Protein 5I8T (pdb70)

Secondary structure (DSSP, 8-state):
--EEEEB-S--S-TTS--B-SS--B--HHHHHHTT-EEEE--GGGTTS-HHHHHHHHHHT--EEEEEEE-TTTSTTHHHHHHHHHS-EE-SS-EEEEEEEEEEEEEEE-TTS-EEEEEEETTEEEEEPTT--EEEEE-TT--EEEEEEESSS-----EESP-TTSHHHHHHHHHHHT--

Solvent-accessible surface area: 9577 Å² total; per-residue (Å²): 139,28,82,7,13,24,30,50,165,58,143,57,85,55,103,58,45,16,108,9,138,110,92,106,106,10,64,74,82,60,4,139,24,2,12,2,42,46,47,119,21,75,6,110,101,48,152,123,12,82,84,8,65,129,14,47,161,119,67,96,2,86,58,66,40,62,34,42,10,28,80,128,85,28,99,118,28,121,84,32,49,79,97,60,48,90,28,12,0,22,76,54,41,13,0,30,0,0,3,72,29,4,0,15,8,1,0,55,17,89,100,61,69,41,0,0,2,16,0,99,104,4,12,0,2,1,1,24,29,0,2,1,2,35,18,13,4,10,104,135,60,66,1,41,6,0,50,0,8,74,27,143,33,90,76,60,46,77,78,77,115,5,77,143,34,108,19,22,86,125,12,84,75,90,21,140,72,38,115

CATH classification: 2.60.120.10

Nearest PDB structures (foldseek):
  5i93-assembly1_A  TM=1.005E+00  e=2.254E-35  Mus musculus
  4qgn-assembly1_A  TM=9.924E-01  e=3.784E-30  Homo sapiens
  4qgm-assembly1_A  TM=7.947E-01  e=2.285E-11  Bacillus anthracis str. 'Ames Ancestor'
  2uy9-assembly1_A  TM=7.859E-01  e=6.463E-03  Bacillus subtilis
  2uy8-assembly1_A  TM=7.845E-01  e=8.527E-03  Bacillus subtilis

B-factor: mean 28.3, std 11.31, range [13.31, 74.67]

Sequence (179 aa):
MVQAWYMDESTADPRKPHRAQPDRPVSLEQLRTLGVLYWKLDADKYENDPELEKIRKMRNYSWMDIITICKDTLPNYEEKIKMFFEEHLHLDEEIRYILEGSGYFDVRDKEDKWIRISMEKGDMITLPAGIYHRFTLDEKNYVKAMRLFVGEPVWTPYNRPADHFDARVQYMSFLEGTA

Organism: Mus musculus (NCBI:txid10090)

InterPro domains:
  IPR004313 Acireductone dioxygenase ARD family [PF03079] (3-157)
  IPR004313 Acireductone dioxygenase ARD family [PTHR23418] (1-174)
  IPR004313 Acireductone dioxygenase ARD family [cd02232] (28-157)
  IPR011051 RmlC-like cupin domain superfamily [SSF51182] (1-176)
  IPR014710 RmlC-like jelly roll fold [G3DSA:2.60.120.10] (1-179)
  IPR027496 Acireductone dioxygenase, eukaryotes [MF_03154] (2-165)

Structure (mmCIF, N/CA/C/O backbone):
data_5I8T
#
_entry.id   5I8T
#
_cell.length_a   79.029
_cell.length_b   79.029
_cell.length_c   115.032
_cell.angle_alpha   90.000
_cell.angle_beta   90.000
_cell.angle_gamma   90.000
#
_symmetry.space_group_name_H-M   'P 41 21 2'
#
loop_
_entity.id
_entity.type
_entity.pdbx_description
1 polymer '1,2-dihydroxy-3-keto-5-methylthiopentene dioxygenase'
2 non-polymer 'NICKEL (II) ION'
3 non-polymer 'LACTIC ACID'
4 non-polymer 'ISOPROPYL ALCOHOL'
5 water water
#
loop_
_atom_site.group_PDB
_atom_site.id
_atom_site.type_symbol
_atom_site.label_atom_id
_atom_site.label_alt_id
_atom_site.label_comp_id
_atom_site.label_asym_id
_atom_site.label_entity_id
_atom_site.label_seq_id
_atom_site.pdbx_PDB_ins_code
_atom_site.Cartn_x
_atom_site.Cartn_y
_atom_site.Cartn_z
_atom_site.occupancy
_atom_site.B_iso_or_equiv
_atom_site.auth_seq_id
_atom_site.auth_comp_id
_atom_site.auth_asym_id
_atom_site.auth_atom_id
_atom_site.pdbx_PDB_model_num
ATOM 1 N N . MET A 1 1 ? 31.893 99.122 143.348 1.00 62.99 1 MET A N 1
ATOM 2 C CA . MET A 1 1 ? 32.596 97.981 142.765 1.00 64.90 1 MET A CA 1
ATOM 3 C C . MET A 1 1 ? 31.805 96.685 142.965 1.00 57.74 1 MET A C 1
ATOM 4 O O . MET A 1 1 ? 31.301 96.422 144.062 1.00 54.54 1 MET A O 1
ATOM 6 N N . VAL A 1 2 ? 31.699 95.883 141.905 1.00 50.56 2 VAL A N 1
ATOM 7 C CA . VAL A 1 2 ? 30.905 94.652 141.944 1.00 48.79 2 VAL A CA 1
ATOM 8 C C . VAL A 1 2 ? 31.458 93.685 142.993 1.00 42.49 2 VAL A C 1
ATOM 9 O O . VAL A 1 2 ? 32.663 93.427 143.048 1.00 45.17 2 VAL A O 1
ATOM 13 N N . GLN A 1 3 ? 30.567 93.164 143.834 1.00 39.50 3 GLN A N 1
ATOM 14 C CA . GLN A 1 3 ? 30.970 92.362 144.981 1.00 33.51 3 GLN A CA 1
ATOM 15 C C . GLN A 1 3 ? 30.650 90.879 144.784 1.00 28.66 3 GLN A C 1
ATOM 16 O O . GLN A 1 3 ? 29.598 90.530 144.253 1.00 25.78 3 GLN A O 1
ATOM 20 N N . ALA A 1 4 ? 31.578 90.024 145.204 1.00 26.13 4 ALA A N 1
ATOM 21 C CA . ALA A 1 4 ? 31.380 88.577 145.190 1.00 22.69 4 ALA A CA 1
ATOM 22 C C . ALA A 1 4 ? 32.061 87.968 146.415 1.00 28.25 4 ALA A C 1
ATOM 23 O O . ALA A 1 4 ? 33.049 88.506 146.912 1.00 24.99 4 ALA A O 1
ATOM 25 N N . TRP A 1 5 ? 31.551 86.839 146.896 1.00 23.75 5 TRP A N 1
ATOM 26 C CA . TRP A 1 5 ? 32.110 86.240 148.099 1.00 22.04 5 TRP A CA 1
ATOM 27 C C . TRP A 1 5 ? 31.807 84.761 148.200 1.00 26.91 5 TRP A C 1
ATOM 28 O O . TRP A 1 5 ? 30.836 84.274 147.620 1.00 23.17 5 TRP A O 1
ATOM 39 N N . TYR A 1 6 ? 32.642 84.052 148.948 1.00 23.52 6 TYR A N 1
ATOM 40 C CA . TYR A 1 6 ? 32.341 82.672 149.283 1.00 23.46 6 TYR A CA 1
ATOM 41 C C . TYR A 1 6 ? 31.168 82.641 150.249 1.00 27.03 6 TYR A C 1
ATOM 42 O O . TYR A 1 6 ? 31.020 83.526 151.091 1.00 25.20 6 TYR A O 1
ATOM 51 N N . MET A 1 7 ? 30.310 81.637 150.087 1.00 25.79 7 MET A N 1
ATOM 52 C CA . MET A 1 7 ? 29.064 81.554 150.835 1.00 26.60 7 MET A CA 1
ATOM 53 C C . MET A 1 7 ? 29.240 80.756 152.113 1.00 26.49 7 MET A C 1
ATOM 54 O O . MET A 1 7 ? 30.119 79.899 152.196 1.00 30.19 7 MET A O 1
ATOM 59 N N . ASP A 1 8 ? 28.408 81.053 153.108 1.00 27.77 8 ASP A N 1
ATOM 60 C CA . ASP A 1 8 ? 28.438 80.327 154.375 1.00 28.64 8 ASP A CA 1
ATOM 61 C C . ASP A 1 8 ? 27.798 78.950 154.218 1.00 24.96 8 ASP A C 1
ATOM 62 O O . ASP A 1 8 ? 27.478 78.538 153.105 1.00 23.65 8 ASP A O 1
ATOM 67 N N . GLU A 1 9 ? 27.594 78.253 155.333 1.00 25.26 9 GLU A N 1
ATOM 68 C CA . GLU A 1 9 ? 27.135 76.868 155.276 1.00 24.30 9 GLU A CA 1
ATOM 69 C C . GLU A 1 9 ? 25.649 76.710 155.610 1.00 24.73 9 GLU A C 1
ATOM 70 O O . GLU A 1 9 ? 25.173 75.594 155.837 1.00 24.40 9 GLU A O 1
ATOM 76 N N . SER A 1 10 ? 24.907 77.817 155.602 1.00 22.61 10 SER A N 1
ATOM 77 C CA . SER A 1 10 ? 23.468 77.769 155.853 1.00 22.27 10 SER A CA 1
ATOM 78 C C . SER A 1 10 ? 22.687 77.481 154.575 1.00 22.05 10 SER A C 1
ATOM 79 O O . SER A 1 10 ? 22.943 78.092 153.537 1.00 23.45 10 SER A O 1
ATOM 82 N N . THR A 1 11 ? 21.732 76.560 154.658 1.00 22.27 11 THR A N 1
ATOM 83 C CA . THR A 1 11 ? 20.902 76.215 153.504 1.00 23.95 11 THR A CA 1
ATOM 84 C C . THR A 1 11 ? 19.535 76.881 153.555 1.00 25.87 11 THR A C 1
ATOM 85 O O . THR A 1 11 ? 18.656 76.556 152.759 1.00 29.60 11 THR A O 1
ATOM 89 N N . ALA A 1 12 ? 19.342 77.788 154.503 1.00 22.79 12 ALA A N 1
ATOM 90 C CA . ALA A 1 12 ? 18.052 78.464 154.638 1.00 29.35 12 ALA A CA 1
ATOM 91 C C . ALA A 1 12 ? 18.076 79.826 153.948 1.00 29.14 12 ALA A C 1
ATOM 92 O O . ALA A 1 12 ? 19.134 80.421 153.807 1.00 26.03 12 ALA A O 1
ATOM 94 N N . ASP A 1 13 ? 16.907 80.298 153.520 1.00 25.18 13 ASP A N 1
ATOM 95 C CA . ASP A 1 13 ? 16.742 81.667 153.015 1.00 24.58 13 ASP A CA 1
ATOM 96 C C . ASP A 1 13 ? 17.753 82.060 151.935 1.00 21.87 13 ASP A C 1
ATOM 97 O O . ASP A 1 13 ? 18.692 82.816 152.212 1.00 26.20 13 ASP A O 1
ATOM 102 N N . PRO A 1 14 ? 17.558 81.567 150.709 1.00 23.57 14 PRO A N 1
ATOM 103 C CA . PRO A 1 14 ? 18.482 81.851 149.601 1.00 24.97 14 PRO A CA 1
ATOM 104 C C . PRO A 1 14 ? 18.685 83.343 149.317 1.00 25.75 14 PRO A C 1
ATOM 105 O O . PRO A 1 14 ? 19.715 83.708 148.750 1.00 20.60 14 PRO A O 1
ATOM 109 N N . ARG A 1 15 ? 17.724 84.183 149.696 1.00 22.02 15 ARG A N 1
ATOM 110 C CA . ARG A 1 15 ? 17.791 85.604 149.357 1.00 23.86 15 ARG A CA 1
ATOM 111 C C . ARG A 1 15 ? 18.672 86.422 150.293 1.00 25.63 15 ARG A C 1
ATOM 112 O O . ARG A 1 15 ? 19.018 87.561 149.972 1.00 23.00 15 ARG A O 1
ATOM 125 N N . LYS A 1 16 ? 19.048 85.859 151.439 1.00 22.46 16 LYS A N 1
ATOM 126 C CA . LYS A 1 16 ? 19.980 86.541 152.336 1.00 22.49 16 LYS A CA 1
ATOM 127 C C . LYS A 1 16 ? 21.392 86.527 151.753 1.00 23.19 16 LYS A C 1
ATOM 128 O O . LYS A 1 16 ? 21.674 85.736 150.857 1.00 23.51 16 LYS A O 1
ATOM 132 N N . PRO A 1 17 ? 22.289 87.399 152.249 1.00 24.10 17 PRO A N 1
ATOM 133 C CA . PRO A 1 17 ? 23.622 87.480 151.632 1.00 22.33 17 PRO A CA 1
ATOM 134 C C . PRO A 1 17 ? 24.462 86.205 151.776 1.00 22.07 17 PRO A C 1
ATOM 135 O O . PRO A 1 17 ? 25.210 85.883 150.861 1.00 22.05 17 PRO A O 1
ATOM 139 N N . HIS A 1 18 ? 24.345 85.505 152.901 1.00 22.94 18 HIS A N 1
ATOM 140 C CA . HIS A 1 18 ? 25.085 84.259 153.107 1.00 22.26 18 HIS A CA 1
ATOM 141 C C . HIS A 1 18 ? 26.604 84.428 152.979 1.00 24.29 18 HIS A C 1
ATOM 142 O O . HIS A 1 18 ? 27.295 83.590 152.399 1.00 23.28 18 HIS A O 1
ATOM 149 N N . ARG A 1 19 ? 27.125 85.512 153.544 1.00 24.45 19 ARG A N 1
ATOM 150 C CA . ARG A 1 19 ? 28.564 85.727 153.554 1.00 25.70 19 ARG A CA 1
ATOM 151 C C . ARG A 1 19 ? 29.259 84.775 154.525 1.00 31.26 19 ARG A C 1
ATOM 152 O O . ARG A 1 19 ? 28.876 84.675 155.690 1.00 31.44 19 ARG A O 1
ATOM 165 N N . ALA A 1 20 ? 30.267 84.063 154.036 1.00 29.57 20 ALA A N 1
ATOM 166 C CA . ALA A 1 20 ? 31.051 83.186 154.896 1.00 33.90 20 ALA A CA 1
ATOM 167 C C . ALA A 1 20 ? 31.753 84.030 155.952 1.00 38.58 20 ALA A C 1
ATOM 168 O O . ALA A 1 20 ? 32.053 85.200 155.715 1.00 44.61 20 ALA A O 1
ATOM 170 N N . GLN A 1 21 ? 32.007 83.440 157.115 1.00 44.16 21 GLN A N 1
ATOM 171 C CA . GLN A 1 21 ? 32.692 84.146 158.192 1.00 46.60 21 GLN A CA 1
ATOM 172 C C . GLN A 1 21 ? 33.921 83.375 158.658 1.00 46.75 21 GLN A C 1
ATOM 173 O O . GLN A 1 21 ? 33.836 82.185 158.962 1.00 46.91 21 GLN A O 1
ATOM 179 N N . PRO A 1 22 ? 35.079 84.054 158.698 1.00 45.86 22 PRO A N 1
ATOM 180 C CA . PRO A 1 22 ? 35.204 85.468 158.331 1.00 47.80 22 PRO A CA 1
ATOM 181 C C . PRO A 1 22 ? 35.036 85.699 156.829 1.00 45.48 22 PRO A C 1
ATOM 182 O O . PRO A 1 22 ? 35.113 84.741 156.053 1.00 42.93 22 PRO A O 1
ATOM 186 N N . ASP A 1 23 ? 34.816 86.953 156.443 1.00 45.57 23 ASP A N 1
ATOM 187 C CA . ASP A 1 23 ? 34.649 87.337 155.042 1.00 47.18 23 ASP A CA 1
ATOM 188 C C . ASP A 1 23 ? 35.696 86.722 154.127 1.00 48.18 23 ASP A C 1
ATOM 189 O O . ASP A 1 23 ? 36.894 86.759 154.414 1.00 43.21 23 ASP A O 1
ATOM 194 N N . ARG A 1 24 ? 35.230 86.159 153.019 1.00 37.38 24 ARG A N 1
ATOM 195 C CA . ARG A 1 24 ? 36.115 85.639 151.995 1.00 37.62 24 ARG A CA 1
ATOM 196 C C . ARG A 1 24 ? 35.695 86.222 150.654 1.00 35.77 24 ARG A C 1
ATOM 197 O O . ARG A 1 24 ? 34.997 85.575 149.874 1.00 31.97 24 ARG A O 1
ATOM 205 N N . PRO A 1 25 ? 36.094 87.471 150.396 1.00 34.04 25 PRO A N 1
ATOM 206 C CA . PRO A 1 25 ? 35.712 88.123 149.142 1.00 32.85 25 PRO A CA 1
ATOM 207 C C . PRO A 1 25 ? 36.354 87.458 147.934 1.00 31.16 25 PRO A C 1
ATOM 208 O O . PRO A 1 25 ? 37.404 86.823 148.048 1.00 32.49 25 PRO A O 1
ATOM 212 N N . VAL A 1 26 ? 35.708 87.604 146.783 1.00 26.56 26 VAL A N 1
ATOM 213 C CA . VAL A 1 26 ? 36.208 87.051 145.534 1.00 25.69 26 VAL A CA 1
ATOM 214 C C . VAL A 1 26 ? 36.404 88.178 144.525 1.00 24.44 26 VAL A C 1
ATOM 215 O O . VAL A 1 26 ? 35.505 88.993 144.319 1.00 29.32 26 VAL A O 1
ATOM 219 N N . SER A 1 27 ? 37.573 88.225 143.897 1.00 27.05 27 SER A N 1
ATOM 220 C CA . SER A 1 27 ? 37.886 89.313 142.974 1.00 29.82 27 SER A CA 1
ATOM 221 C C . SER A 1 27 ? 37.396 89.040 141.555 1.00 27.69 27 SER A C 1
ATOM 222 O O . SER A 1 27 ? 37.119 87.900 141.197 1.00 24.95 27 SER A O 1
ATOM 225 N N . LEU A 1 28 ? 37.309 90.091 140.743 1.00 28.90 28 LEU A N 1
ATOM 226 C CA . LEU A 1 28 ? 36.973 89.927 139.331 1.00 28.21 28 LEU A CA 1
ATOM 227 C C . LEU A 1 28 ? 38.015 89.070 138.630 1.00 28.63 28 LEU A C 1
ATOM 228 O O . LEU A 1 28 ? 37.694 88.329 137.700 1.00 27.32 28 LEU A O 1
ATOM 233 N N . GLU A 1 29 ? 39.266 89.168 139.074 1.00 28.84 29 GLU A N 1
ATOM 234 C CA . GLU A 1 29 ? 40.322 88.356 138.488 1.00 25.22 29 GLU A CA 1
ATOM 235 C C . GLU A 1 29 ? 40.102 86.869 138.769 1.00 26.76 29 GLU A C 1
ATOM 236 O O . GLU A 1 29 ? 40.302 86.036 137.883 1.00 26.81 29 GLU A O 1
ATOM 239 N N . GLN A 1 30 ? 39.708 86.528 139.995 1.00 28.19 30 GLN A N 1
ATOM 240 C CA . GLN A 1 30 ? 39.424 85.124 140.286 1.00 28.83 30 GLN A CA 1
ATOM 241 C C . GLN A 1 30 ? 38.231 84.655 139.464 1.00 25.81 30 GLN A C 1
ATOM 242 O O . GLN A 1 30 ? 38.228 83.537 138.962 1.00 26.33 30 GLN A O 1
ATOM 253 N N . LEU A 1 31 ? 37.215 85.504 139.325 1.00 24.11 31 LEU A N 1
ATOM 254 C CA . LEU A 1 31 ? 36.078 85.136 138.487 1.00 21.32 31 LEU A CA 1
ATOM 255 C C . LEU A 1 31 ? 36.521 84.856 137.046 1.00 22.62 31 LEU A C 1
ATOM 256 O O . LEU A 1 31 ? 36.017 83.932 136.419 1.00 20.45 31 LEU A O 1
ATOM 261 N N . ARG A 1 32 ? 37.485 85.622 136.527 1.00 22.99 32 ARG A N 1
ATOM 262 C CA . ARG A 1 32 ? 37.943 85.388 135.160 1.00 23.34 32 ARG A CA 1
ATOM 263 C C . ARG A 1 32 ? 38.579 84.006 135.009 1.00 22.25 32 ARG A C 1
ATOM 264 O O . ARG A 1 32 ? 38.483 83.405 133.938 1.00 22.07 32 ARG A O 1
ATOM 277 N N . THR A 1 33 ? 39.214 83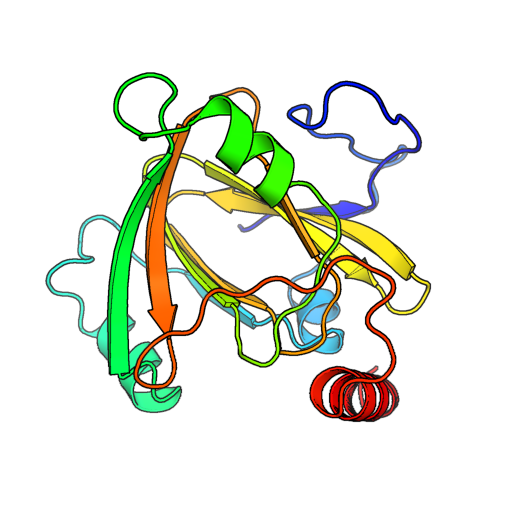.494 136.064 1.00 23.23 33 THR A N 1
ATOM 278 C CA . THR A 1 33 ? 39.791 82.150 135.997 1.00 24.58 33 THR A CA 1
ATOM 279 C C . THR A 1 33 ? 38.699 81.102 135.822 1.00 25.37 33 THR A C 1
ATOM 280 O O . THR A 1 33 ? 38.967 79.996 135.353 1.00 23.01 33 THR A O 1
ATOM 284 N N . LEU A 1 34 ? 37.472 81.460 136.198 1.00 20.96 34 LEU A N 1
ATOM 285 C CA . LEU A 1 34 ? 36.326 80.570 136.006 1.00 21.52 34 LEU A CA 1
ATOM 286 C C . LEU A 1 34 ? 35.631 80.822 134.675 1.00 20.51 34 LEU A C 1
ATOM 287 O O . LEU A 1 34 ? 34.637 80.168 134.360 1.00 20.87 34 LEU A O 1
ATOM 292 N N . GLY A 1 35 ? 36.150 81.773 133.895 1.00 20.06 35 GLY A N 1
ATOM 293 C CA . GLY A 1 35 ? 35.554 82.108 132.611 1.00 20.25 35 GLY A CA 1
ATOM 294 C C . GLY A 1 35 ? 34.420 83.116 132.698 1.00 18.46 35 GLY A C 1
ATOM 295 O O . GLY A 1 35 ? 33.766 83.404 131.699 1.00 19.71 35 GLY A O 1
ATOM 296 N N . VAL A 1 36 ? 34.191 83.634 133.903 1.00 17.22 36 VAL A N 1
ATOM 297 C CA . VAL A 1 36 ? 33.136 84.618 134.161 1.00 17.32 36 VAL A CA 1
ATOM 298 C C . VAL A 1 36 ? 33.663 86.018 133.891 1.00 17.73 36 VAL A C 1
ATOM 299 O O . VAL A 1 36 ? 34.643 86.435 134.500 1.00 21.42 36 VAL A O 1
ATOM 303 N N . LEU A 1 37 ? 33.017 86.730 132.975 1.00 16.35 37 LEU A N 1
ATOM 304 C CA . LEU A 1 37 ? 33.492 88.054 132.570 1.00 20.60 37 LEU A CA 1
ATOM 305 C C . LEU A 1 37 ? 32.480 89.128 132.951 1.00 20.66 37 LEU A C 1
ATOM 306 O O . LEU A 1 37 ? 31.278 88.861 133.045 1.00 17.62 37 LEU A O 1
ATOM 311 N N . TYR A 1 38 ? 32.979 90.351 133.153 1.00 20.88 38 TYR A N 1
ATOM 312 C CA . TYR A 1 38 ? 32.173 91.440 133.694 1.00 19.45 38 TYR A CA 1
ATOM 313 C C . TYR A 1 38 ? 32.430 92.769 132.975 1.00 19.10 38 TYR A C 1
ATOM 314 O O . TYR A 1 38 ? 33.570 93.076 132.634 1.00 19.54 38 TYR A O 1
ATOM 323 N N . TRP A 1 39 ? 31.372 93.536 132.750 1.00 17.41 39 TRP A N 1
ATOM 324 C CA . TRP A 1 39 ? 31.493 94.926 132.303 1.00 20.08 39 TRP A CA 1
ATOM 325 C C . TRP A 1 39 ? 30.590 95.824 133.134 1.00 20.44 39 TRP A C 1
ATOM 326 O O . TRP A 1 39 ? 29.499 95.403 133.533 1.00 19.71 39 TRP A O 1
ATOM 337 N N . LYS A 1 40 ? 31.027 97.066 133.366 1.00 18.92 40 LYS A N 1
ATOM 338 C CA . LYS A 1 40 ? 30.192 98.070 134.038 1.00 18.17 40 LYS A CA 1
ATOM 339 C C . LYS A 1 40 ? 29.685 99.105 133.034 1.00 19.71 40 LYS A C 1
ATOM 340 O O . LYS A 1 40 ? 30.476 99.692 132.294 1.00 21.99 40 LYS A O 1
ATOM 349 N N . LEU A 1 41 ? 28.373 99.323 133.018 1.00 18.45 41 LEU A N 1
ATOM 350 C CA . LEU A 1 41 ? 27.743 100.267 132.088 1.00 20.04 41 LEU A CA 1
ATOM 351 C C . LEU A 1 41 ? 26.792 101.218 132.802 1.00 22.16 41 LEU A C 1
ATOM 352 O O . LEU A 1 41 ? 26.387 100.975 133.942 1.00 22.26 41 LEU A O 1
ATOM 357 N N . ASP A 1 42 ? 26.416 102.290 132.110 1.00 20.92 42 ASP A N 1
ATOM 358 C CA . ASP A 1 42 ? 25.373 103.194 132.586 1.00 21.47 42 ASP A CA 1
ATOM 359 C C . ASP A 1 42 ? 24.012 102.651 132.174 1.00 20.22 42 ASP A C 1
ATOM 360 O O . ASP A 1 42 ? 23.583 102.843 131.034 1.00 19.99 42 ASP A O 1
ATOM 365 N N . ALA A 1 43 ? 23.329 101.959 133.089 1.00 20.05 43 ALA A N 1
ATOM 366 C CA . ALA A 1 43 ? 22.087 101.288 132.733 1.00 20.18 43 ALA A CA 1
ATOM 367 C C . ALA A 1 43 ? 20.959 102.254 132.367 1.00 19.54 43 ALA A C 1
ATOM 368 O O . ALA A 1 43 ? 19.957 101.832 131.799 1.00 21.10 43 ALA A O 1
ATOM 370 N N . ASP A 1 44 ? 21.096 103.543 132.685 1.00 22.67 44 ASP A N 1
ATOM 371 C CA . ASP A 1 44 ? 20.071 104.487 132.247 1.00 20.61 44 ASP A CA 1
ATOM 372 C C . ASP A 1 44 ? 20.090 104.613 130.728 1.00 20.51 44 ASP A C 1
ATOM 373 O O . ASP A 1 44 ? 19.075 104.913 130.102 1.00 20.73 44 ASP A O 1
ATOM 378 N N . LYS A 1 45 ? 21.244 104.354 130.126 1.00 18.85 45 LYS A N 1
ATOM 379 C CA . LYS A 1 45 ? 21.384 104.550 128.686 1.00 17.21 45 LYS A CA 1
ATOM 380 C C . LYS A 1 45 ? 21.114 103.291 127.843 1.00 21.00 45 LYS A C 1
ATOM 381 O O . LYS A 1 45 ? 21.417 103.279 126.658 1.00 20.06 45 LYS A O 1
ATOM 390 N N . TYR A 1 46 ? 20.534 102.243 128.425 1.00 21.31 46 TYR A N 1
ATOM 391 C CA . TYR A 1 46 ? 20.573 100.935 127.748 1.00 19.61 46 TYR A CA 1
ATOM 392 C C . TYR A 1 46 ? 19.878 100.896 126.388 1.00 21.30 46 TYR A C 1
ATOM 393 O O . TYR A 1 46 ? 20.215 100.059 125.549 1.00 20.95 46 TYR A O 1
ATOM 402 N N . GLU A 1 47 ? 18.922 101.793 126.150 1.00 19.65 47 GLU A N 1
ATOM 403 C CA . GLU A 1 47 ? 18.221 101.806 124.869 1.00 18.48 47 GLU A CA 1
ATOM 404 C C . GLU A 1 47 ? 19.094 102.337 123.734 1.00 18.37 47 GLU A C 1
ATOM 405 O O . GLU A 1 47 ? 18.809 102.114 122.557 1.00 19.71 47 GLU A O 1
ATOM 411 N N . ASN A 1 48 ? 20.133 103.073 124.100 1.00 19.53 48 ASN A N 1
ATOM 412 C CA . ASN A 1 48 ? 21.003 103.701 123.113 1.00 21.84 48 ASN A CA 1
ATOM 413 C C . ASN A 1 48 ? 22.351 104.022 123.738 1.00 23.99 48 ASN A C 1
ATOM 414 O O . ASN A 1 48 ? 22.618 105.151 124.164 1.00 21.14 48 ASN A O 1
ATOM 419 N N . ASP A 1 49 ? 23.210 103.011 123.804 1.00 18.69 49 ASP A N 1
ATOM 420 C CA . ASP A 1 49 ? 24.496 103.142 124.466 1.00 19.71 49 ASP A CA 1
ATOM 421 C C . ASP A 1 49 ? 25.621 102.554 123.613 1.00 22.96 49 ASP A C 1
ATOM 422 O O . ASP A 1 49 ? 25.741 101.333 123.483 1.00 21.57 49 ASP A O 1
ATOM 427 N N . PRO A 1 50 ? 26.454 103.428 123.031 1.00 20.62 50 PRO A N 1
ATOM 428 C CA . PRO A 1 50 ? 27.596 102.957 122.235 1.00 18.67 50 PRO A CA 1
ATOM 429 C C . PRO A 1 50 ? 28.511 102.003 123.008 1.00 22.24 50 PRO A C 1
ATOM 430 O O . PRO A 1 50 ? 29.149 101.156 122.384 1.00 21.70 50 PRO A O 1
ATOM 434 N N . GLU A 1 51 ? 28.588 102.144 124.329 1.00 19.09 51 GLU A N 1
ATOM 435 C CA . GLU A 1 51 ? 29.444 101.258 125.124 1.00 19.19 51 GLU A CA 1
ATOM 436 C C . GLU A 1 51 ? 28.864 99.851 125.189 1.00 20.32 51 GLU A C 1
ATOM 437 O O . GLU A 1 51 ? 29.607 98.877 125.122 1.00 19.36 51 GLU A O 1
ATOM 443 N N . LEU A 1 52 ? 27.546 99.740 125.317 1.00 19.04 52 LEU A N 1
ATOM 444 C CA . LEU A 1 52 ? 26.912 98.418 125.260 1.00 19.65 52 LEU A CA 1
ATOM 445 C C . LEU A 1 52 ? 27.115 97.834 123.865 1.00 23.10 52 LEU A C 1
ATOM 446 O O . LEU A 1 52 ? 27.425 96.646 123.704 1.00 19.06 52 LEU A O 1
ATOM 451 N N . GLU A 1 53 ? 26.982 98.678 122.846 1.00 18.29 53 GLU A N 1
ATOM 452 C CA . GLU A 1 53 ? 27.120 98.199 121.477 1.00 20.06 53 GLU A CA 1
ATOM 453 C C . GLU A 1 53 ? 28.531 97.665 121.228 1.00 19.63 53 GLU A C 1
ATOM 454 O O . GLU A 1 53 ? 28.699 96.664 120.533 1.00 20.16 53 GLU A O 1
ATOM 458 N N . LYS A 1 54 ? 29.545 98.303 121.812 1.00 18.17 54 LYS A N 1
ATOM 459 C CA . LYS A 1 54 ? 30.917 97.813 121.643 1.00 17.90 54 LYS A CA 1
ATOM 460 C C . LYS A 1 54 ? 31.041 96.384 122.150 1.00 21.60 54 LYS A C 1
ATOM 461 O O . LYS A 1 54 ? 31.684 95.548 121.525 1.00 19.62 54 LYS A O 1
ATOM 467 N N . ILE A 1 55 ? 30.435 96.123 123.306 1.00 19.11 55 ILE A N 1
ATOM 468 C CA . ILE A 1 55 ? 30.484 94.782 123.894 1.00 18.20 55 ILE A CA 1
ATOM 469 C C . ILE A 1 55 ? 29.693 93.793 123.035 1.00 18.73 55 ILE A C 1
ATOM 470 O O . ILE A 1 55 ? 30.185 92.704 122.739 1.00 19.56 55 ILE A O 1
ATOM 475 N N . ARG A 1 56 ? 28.489 94.168 122.615 1.00 15.19 56 ARG A N 1
ATOM 476 C CA . ARG A 1 56 ? 27.659 93.259 121.811 1.00 15.70 56 ARG A CA 1
ATOM 477 C C . ARG A 1 56 ? 28.352 92.885 120.494 1.00 19.08 56 ARG A C 1
ATOM 478 O O . ARG A 1 56 ? 28.328 91.726 120.087 1.00 18.78 56 ARG A O 1
ATOM 486 N N . LYS A 1 57 ? 28.998 93.853 119.849 1.00 18.82 57 LYS A N 1
ATOM 487 C CA . LYS A 1 57 ? 29.703 93.556 118.599 1.00 19.20 57 LYS A CA 1
ATOM 488 C C . LYS A 1 57 ? 30.926 92.675 118.840 1.00 20.15 57 LYS A C 1
ATOM 489 O O . LYS A 1 57 ? 31.185 91.743 118.087 1.00 19.77 57 LYS A O 1
ATOM 495 N N . MET A 1 58 ? 31.683 92.978 119.889 1.00 18.25 58 MET A N 1
ATOM 496 C CA . MET A 1 58 ? 32.878 92.205 120.200 1.00 16.54 58 MET A CA 1
ATOM 497 C C . MET A 1 58 ? 32.519 90.747 120.447 1.00 22.43 58 MET A C 1
ATOM 498 O O . MET A 1 58 ? 33.187 89.832 119.954 1.00 18.14 58 MET A O 1
ATOM 503 N N . ARG A 1 59 ? 31.436 90.547 121.194 1.00 17.37 59 ARG A N 1
ATOM 504 C CA . ARG A 1 59 ? 31.093 89.221 121.727 1.00 20.25 59 ARG A CA 1
ATOM 505 C C . ARG A 1 59 ? 30.058 88.483 120.891 1.00 22.04 59 ARG A C 1
ATOM 506 O O . ARG A 1 59 ? 29.668 87.360 121.236 1.00 20.93 59 ARG A O 1
ATOM 514 N N . ASN A 1 60 ? 29.592 89.114 119.818 1.00 18.07 60 ASN A N 1
ATOM 515 C CA . ASN A 1 60 ? 28.584 88.520 118.951 1.00 19.33 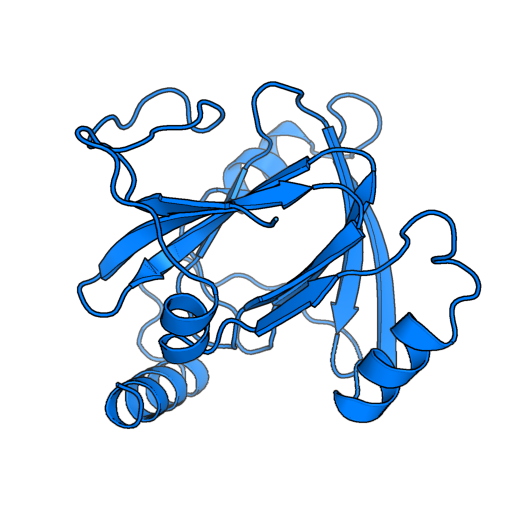60 ASN A CA 1
ATOM 516 C C . ASN A 1 60 ? 27.256 88.298 119.678 1.00 21.90 60 ASN A C 1
ATOM 517 O O . ASN A 1 60 ? 26.555 87.324 119.421 1.00 21.83 60 ASN A O 1
ATOM 526 N N . TYR A 1 61 ? 26.930 89.199 120.601 1.00 20.29 61 TYR A N 1
ATOM 527 C CA . TYR A 1 61 ? 25.635 89.168 121.275 1.00 19.41 61 TYR A CA 1
ATOM 528 C C . TYR A 1 61 ? 24.593 89.817 120.367 1.00 20.82 61 TYR A C 1
ATOM 529 O O . TYR A 1 61 ? 24.205 90.972 120.557 1.00 22.52 61 TYR A O 1
ATOM 538 N N . SER A 1 62 ? 24.136 89.054 119.379 1.00 21.69 62 SER A N 1
ATOM 539 C CA . SER A 1 62 ? 23.284 89.581 118.327 1.00 24.51 62 SER A CA 1
ATOM 540 C C . SER A 1 62 ? 21.814 89.612 118.707 1.00 27.76 62 SER A C 1
ATOM 541 O O . SER A 1 62 ? 21.007 90.205 117.997 1.00 25.43 62 SER A O 1
ATOM 544 N N . TRP A 1 63 ? 21.468 88.982 119.830 1.00 23.11 63 TRP A N 1
ATOM 545 C CA . TRP A 1 63 ? 20.079 88.900 120.276 1.00 23.69 63 TRP A CA 1
ATOM 546 C C . TRP A 1 63 ? 19.937 89.428 121.704 1.00 21.96 63 TRP A C 1
ATOM 547 O O . TRP A 1 63 ? 20.837 89.245 122.527 1.00 19.59 63 TRP A O 1
ATOM 558 N N . MET A 1 64 ? 18.819 90.091 121.994 1.00 22.99 64 MET A N 1
ATOM 559 C CA . MET A 1 64 ? 18.527 90.489 123.368 1.00 23.33 64 MET A CA 1
ATOM 560 C C . MET A 1 64 ? 17.029 90.595 123.621 1.00 24.19 64 MET A C 1
ATOM 561 O O . MET A 1 64 ? 16.238 90.777 122.696 1.00 23.63 64 MET A O 1
ATOM 566 N N . ASP A 1 65 ? 16.645 90.450 124.885 1.00 23.62 65 ASP A N 1
ATOM 567 C CA . ASP A 1 65 ? 15.313 90.841 125.318 1.00 24.49 65 ASP A CA 1
ATOM 568 C C . ASP A 1 65 ? 15.406 91.324 126.763 1.00 25.15 65 ASP A C 1
ATOM 569 O O . ASP A 1 65 ? 16.500 91.393 127.327 1.00 20.60 65 ASP A O 1
ATOM 574 N N . ILE A 1 66 ? 14.271 91.709 127.335 1.00 23.47 66 ILE A N 1
ATOM 575 C CA . ILE A 1 66 ? 14.243 92.219 128.698 1.00 22.41 66 ILE A CA 1
ATOM 576 C C . ILE A 1 66 ? 13.276 91.400 129.529 1.00 26.42 66 ILE A C 1
ATOM 577 O O . ILE A 1 66 ? 12.154 91.133 129.093 1.00 26.10 66 ILE A O 1
ATOM 582 N N . ILE A 1 67 ? 13.705 91.002 130.719 1.00 24.22 67 ILE A N 1
ATOM 583 C CA . ILE A 1 67 ? 12.835 90.241 131.608 1.00 29.09 67 ILE A CA 1
ATOM 584 C C . ILE A 1 67 ? 12.730 90.968 132.937 1.00 26.88 67 ILE A C 1
ATOM 585 O O . ILE A 1 67 ? 13.716 91.502 133.441 1.00 29.25 67 ILE A O 1
ATOM 589 N N . THR A 1 68 ? 11.524 90.998 133.499 1.00 22.24 68 THR A N 1
ATOM 590 C CA . THR A 1 68 ? 11.312 91.660 134.774 1.00 23.20 68 THR A CA 1
ATOM 591 C C . THR A 1 68 ? 10.806 90.652 135.791 1.00 22.92 68 THR A C 1
ATOM 592 O O . THR A 1 68 ? 9.737 90.073 135.618 1.00 30.72 68 THR A O 1
ATOM 596 N N . ILE A 1 69 ? 11.587 90.430 136.835 1.00 25.02 69 ILE A N 1
ATOM 597 C CA . ILE A 1 69 ? 11.228 89.443 137.842 1.00 25.62 69 ILE A CA 1
ATOM 598 C C . ILE A 1 69 ? 10.614 90.152 139.043 1.00 27.76 69 ILE A C 1
ATOM 599 O O . ILE A 1 69 ? 11.309 90.722 139.889 1.00 27.29 69 ILE A O 1
ATOM 604 N N . CYS A 1 70 ? 9.291 90.130 139.082 1.00 33.95 70 CYS A N 1
ATOM 605 C CA . CYS A 1 70 ? 8.536 90.804 140.123 1.00 41.67 70 CYS A CA 1
ATOM 606 C C . CYS A 1 70 ? 7.341 89.930 140.464 1.00 43.82 70 CYS A C 1
ATOM 607 O O . CYS A 1 70 ? 6.661 89.431 139.563 1.00 44.22 70 CYS A O 1
ATOM 610 N N . LYS A 1 71 ? 7.109 89.736 141.762 1.00 46.92 71 LYS A N 1
ATOM 611 C CA . LYS A 1 71 ? 6.056 88.846 142.257 1.00 50.70 71 LYS A CA 1
ATOM 612 C C . LYS A 1 71 ? 4.713 89.110 141.576 1.00 53.49 71 LYS A C 1
ATOM 613 O O . LYS A 1 71 ? 3.892 88.205 141.422 1.00 53.29 71 LYS A O 1
ATOM 616 N N . ASP A 1 72 ? 4.506 90.355 141.155 1.00 55.29 72 ASP A N 1
ATOM 617 C CA . ASP A 1 72 ? 3.271 90.750 140.490 1.00 61.91 72 ASP A CA 1
ATOM 618 C C . ASP A 1 72 ? 3.281 90.401 139.004 1.00 63.33 72 ASP A C 1
ATOM 619 O O . ASP A 1 72 ? 2.588 89.487 138.559 1.00 74.00 72 ASP A O 1
ATOM 624 N N . THR A 1 73 ? 4.090 91.134 138.249 1.00 60.43 73 THR A N 1
ATOM 625 C CA . THR A 1 73 ? 4.057 91.104 136.791 1.00 60.19 73 THR A CA 1
ATOM 626 C C . THR A 1 73 ? 4.476 89.784 136.123 1.00 63.27 73 THR A C 1
ATOM 627 O O . THR A 1 73 ? 3.952 89.447 135.061 1.00 68.70 73 THR A O 1
ATOM 631 N N . LEU A 1 74 ? 5.410 89.040 136.717 1.00 57.43 74 LEU A N 1
ATOM 632 C CA . LEU A 1 74 ? 5.955 87.855 136.043 1.00 56.52 74 LEU A CA 1
ATOM 633 C C . LEU A 1 74 ? 5.043 86.629 136.130 1.00 57.70 74 LEU A C 1
ATOM 634 O O . LEU A 1 74 ? 4.697 86.177 137.221 1.00 54.33 74 LEU A O 1
ATOM 639 N N . PRO A 1 75 ? 4.674 86.074 134.966 1.00 57.52 75 PRO A N 1
ATOM 640 C CA . PRO A 1 75 ? 3.822 84.885 134.844 1.00 61.75 75 PRO A CA 1
ATOM 641 C C . PRO A 1 75 ? 4.508 83.625 135.366 1.00 59.77 75 PRO A C 1
ATOM 642 O O . PRO A 1 75 ? 5.672 83.391 135.040 1.00 59.66 75 PRO A O 1
ATOM 646 N N . ASN A 1 76 ? 3.792 82.826 136.151 1.00 54.77 76 ASN A N 1
ATOM 647 C CA . ASN A 1 76 ? 4.360 81.615 136.739 1.00 53.62 76 ASN A CA 1
ATOM 648 C C . ASN A 1 76 ? 5.524 81.936 137.662 1.00 49.94 76 ASN A C 1
ATOM 649 O O . ASN A 1 76 ? 6.487 81.171 137.746 1.00 47.60 76 ASN A O 1
ATOM 654 N N . TYR A 1 77 ? 5.416 83.072 138.346 1.00 46.82 77 TYR A N 1
ATOM 655 C CA . TYR A 1 77 ? 6.484 83.608 139.185 1.00 44.94 77 TYR A CA 1
ATOM 656 C C . TYR A 1 77 ? 7.071 82.586 140.159 1.00 44.74 77 TYR A C 1
ATOM 657 O O . TYR A 1 77 ? 8.280 82.343 140.153 1.00 35.29 77 TYR A O 1
ATOM 666 N N . GLU A 1 78 ? 6.222 81.984 140.988 1.00 39.18 78 GLU A N 1
ATOM 667 C CA . GLU A 1 78 ? 6.709 81.084 142.031 1.00 42.18 78 GLU A CA 1
ATOM 668 C C . GLU A 1 78 ? 7.453 79.877 141.453 1.00 43.53 78 GLU A C 1
ATOM 669 O O . GLU A 1 78 ? 8.486 79.459 141.985 1.00 38.18 78 GLU A O 1
ATOM 675 N N . GLU A 1 79 ? 6.931 79.327 140.361 1.00 38.11 79 GLU A N 1
ATOM 676 C CA . GLU A 1 79 ? 7.564 78.179 139.725 1.00 40.28 79 GLU A CA 1
ATOM 677 C C . GLU A 1 79 ? 8.898 78.571 139.088 1.00 38.58 79 GLU A C 1
ATOM 678 O O . GLU A 1 79 ? 9.892 77.848 139.218 1.00 35.13 79 GLU A O 1
ATOM 681 N N . LYS A 1 80 ? 8.920 79.718 138.410 1.00 34.55 80 LYS A N 1
ATOM 682 C CA . LYS A 1 80 ? 10.135 80.183 137.744 1.00 35.69 80 LYS A CA 1
ATOM 683 C C . LYS A 1 80 ? 11.258 80.465 138.749 1.00 35.23 80 LYS A C 1
ATOM 684 O O . LYS A 1 80 ? 12.412 80.088 138.522 1.00 29.03 80 LYS A O 1
ATOM 687 N N . ILE A 1 81 ? 10.911 81.122 139.853 1.00 29.66 81 ILE A N 1
ATOM 688 C CA . ILE A 1 81 ? 11.867 81.446 140.911 1.00 28.94 81 ILE A CA 1
ATOM 689 C C . ILE A 1 81 ? 12.527 80.195 141.487 1.00 27.48 81 ILE A C 1
ATOM 690 O O . ILE A 1 81 ? 13.723 80.180 141.768 1.00 25.40 81 ILE A O 1
ATOM 695 N N . LYS A 1 82 ? 11.733 79.148 141.674 1.00 28.17 82 LYS A N 1
ATOM 696 C CA . LYS A 1 82 ? 12.256 77.891 1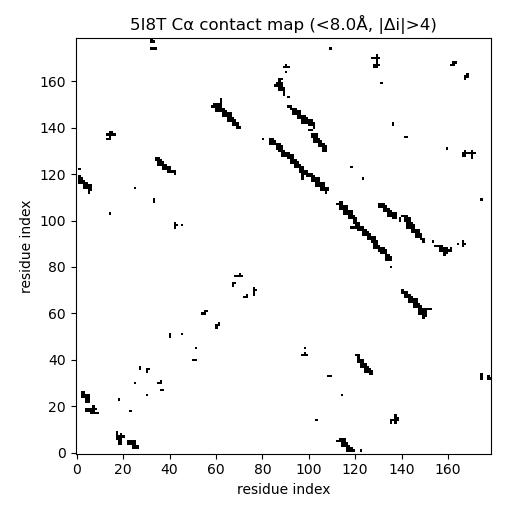42.177 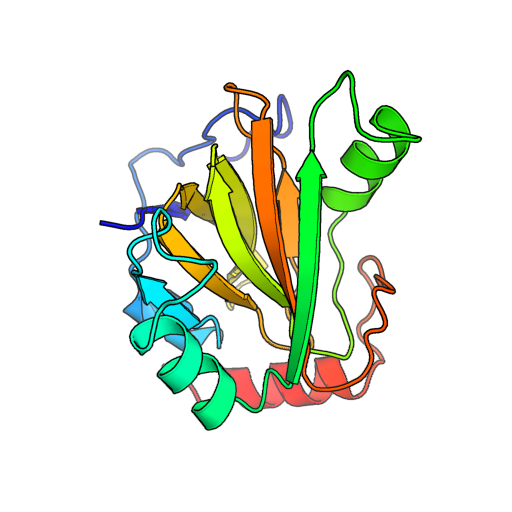1.00 24.45 82 LYS A CA 1
ATOM 697 C C . LYS A 1 82 ? 13.229 77.290 141.164 1.00 25.35 82 LYS A C 1
ATOM 698 O O . LYS A 1 82 ? 14.337 76.877 141.523 1.00 24.15 82 LYS A O 1
ATOM 701 N N . MET A 1 83 ? 12.817 77.274 139.899 1.00 22.91 83 MET A N 1
ATOM 702 C CA . MET A 1 83 ? 13.641 76.746 138.812 1.00 25.35 83 MET A CA 1
ATOM 703 C C . MET A 1 83 ? 14.977 77.480 138.712 1.00 22.63 83 MET A C 1
ATOM 704 O O . MET A 1 83 ? 16.033 76.849 138.582 1.00 21.72 83 MET A O 1
ATOM 709 N N . PHE A 1 84 ? 14.919 78.808 138.790 1.00 21.89 84 PHE A N 1
ATOM 710 C CA . PHE A 1 84 ? 16.118 79.634 138.656 1.00 19.01 84 PHE A CA 1
ATOM 711 C C . PHE A 1 84 ? 17.180 79.277 139.677 1.00 18.28 84 PHE A C 1
ATOM 712 O O . PHE A 1 84 ? 18.372 79.376 139.386 1.00 16.83 84 PHE A O 1
ATOM 720 N N . PHE A 1 85 ? 16.756 78.871 140.870 1.00 17.33 85 PHE A N 1
ATOM 721 C CA . PHE A 1 85 ? 17.721 78.631 141.942 1.00 17.47 85 PHE A CA 1
ATOM 722 C C . PHE A 1 85 ? 18.238 77.187 141.966 1.00 17.69 85 PHE A C 1
ATOM 723 O O . PHE A 1 85 ? 19.138 76.866 142.736 1.00 18.61 85 PHE A O 1
ATOM 731 N N . GLU A 1 86 ? 17.688 76.325 141.117 1.00 17.75 86 GLU A N 1
ATOM 732 C CA . GLU A 1 86 ? 18.235 74.971 140.987 1.00 19.07 86 GLU A CA 1
ATOM 733 C C . GLU A 1 86 ? 19.582 75.014 140.271 1.00 19.42 86 GLU A C 1
ATOM 734 O O . GLU A 1 86 ? 19.700 75.652 139.230 1.00 19.58 86 GLU A O 1
ATOM 745 N N . GLU A 1 87 ? 20.587 74.338 140.823 1.00 18.08 87 GLU A N 1
ATOM 746 C CA . GLU A 1 87 ? 21.907 74.314 140.204 1.00 15.22 87 GLU A CA 1
ATOM 747 C C . GLU A 1 87 ? 21.818 73.689 138.822 1.00 18.29 87 GLU A C 1
ATOM 748 O O . GLU A 1 87 ? 21.306 72.571 138.670 1.00 17.61 87 GLU A O 1
ATOM 754 N N . HIS A 1 88 ? 22.311 74.410 137.815 1.00 16.70 88 HIS A N 1
ATOM 755 C CA . HIS A 1 88 ? 22.174 73.967 136.431 1.00 16.49 88 HIS A CA 1
ATOM 756 C C . HIS A 1 88 ? 23.305 74.506 135.553 1.00 15.52 88 HIS A C 1
ATOM 757 O O . HIS A 1 88 ? 24.067 75.378 135.971 1.00 16.80 88 HIS A O 1
ATOM 764 N N . LEU A 1 89 ? 23.427 73.956 134.348 1.00 16.05 89 LEU A N 1
ATOM 765 C CA . LEU A 1 89 ? 24.273 74.569 133.329 1.00 15.19 89 LEU A CA 1
ATOM 766 C C . LEU A 1 89 ? 23.490 74.761 132.039 1.00 16.47 89 LEU A C 1
ATOM 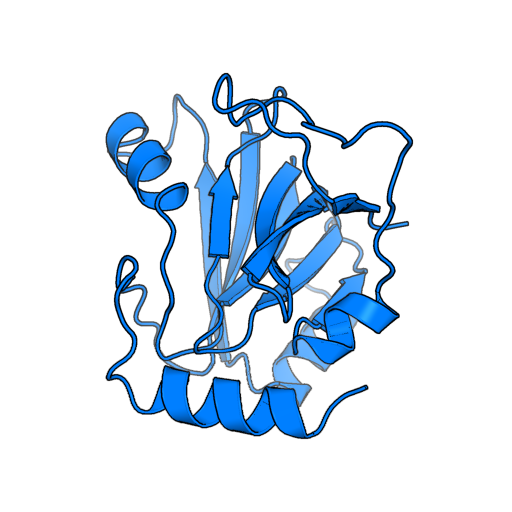767 O O . LEU A 1 89 ? 22.361 74.287 131.900 1.00 16.75 89 LEU A O 1
ATOM 772 N N . HIS A 1 90 ? 24.086 75.512 131.110 1.00 16.81 90 HIS A N 1
ATOM 773 C CA . HIS A 1 90 ? 23.553 75.689 129.757 1.00 16.34 90 HIS A CA 1
ATOM 774 C C . HIS A 1 90 ? 24.604 75.295 128.741 1.00 14.64 90 HIS A C 1
ATOM 775 O O . HIS A 1 90 ? 25.781 75.245 129.058 1.00 16.48 90 HIS A O 1
ATOM 782 N N . LEU A 1 91 ? 24.168 75.044 127.515 1.00 16.66 91 LEU A N 1
ATOM 783 C CA . LEU A 1 91 ? 25.106 74.703 126.452 1.00 19.20 91 LEU A CA 1
ATOM 784 C C . LEU A 1 91 ? 25.594 75.957 125.725 1.00 20.81 91 LEU A C 1
ATOM 785 O O . LEU A 1 91 ? 26.381 75.870 124.786 1.00 20.98 91 LEU A O 1
ATOM 790 N N . ASP A 1 92 ? 25.142 77.115 126.202 1.00 18.45 92 ASP A N 1
ATOM 791 C CA . ASP A 1 92 ? 25.489 78.416 125.631 1.00 20.44 92 ASP A CA 1
ATOM 792 C C . ASP A 1 92 ? 25.889 79.364 126.760 1.00 21.08 92 ASP A C 1
ATOM 793 O O . ASP A 1 92 ? 25.669 79.051 127.921 1.00 17.96 92 ASP A O 1
ATOM 798 N N . GLU A 1 93 ? 26.470 80.517 126.426 1.00 19.74 93 GLU A N 1
ATOM 799 C CA . GLU A 1 93 ? 26.710 81.561 127.429 1.00 20.06 93 GLU A CA 1
ATOM 800 C C . GLU A 1 93 ? 25.414 82.054 128.037 1.00 17.51 93 GLU A C 1
ATOM 801 O O . GLU A 1 93 ? 24.385 82.099 127.358 1.00 19.21 93 GLU A O 1
ATOM 807 N N . GLU A 1 94 ? 25.485 82.449 129.308 1.00 16.73 94 GLU A N 1
ATOM 808 C CA . GLU A 1 94 ? 24.382 83.106 129.991 1.00 15.90 94 GLU A CA 1
ATOM 809 C C . GLU A 1 94 ? 24.810 84.544 130.232 1.00 17.69 94 GLU A C 1
ATOM 810 O O . GLU A 1 94 ? 25.701 84.804 131.044 1.00 17.31 94 GLU A O 1
ATOM 816 N N . ILE A 1 95 ? 24.196 85.466 129.509 1.00 16.96 95 ILE A N 1
ATOM 817 C CA . ILE A 1 95 ? 24.617 86.855 129.568 1.00 17.41 95 ILE A CA 1
ATOM 818 C C . ILE A 1 95 ? 23.485 87.707 130.110 1.00 14.05 95 ILE A C 1
ATOM 819 O O . ILE A 1 95 ? 22.379 87.690 129.571 1.00 15.86 95 ILE A O 1
ATOM 824 N N . ARG A 1 96 ? 23.763 88.435 131.187 1.00 14.39 96 ARG A N 1
ATOM 825 C CA . ARG A 1 96 ? 22.725 89.239 131.831 1.00 16.76 96 ARG A CA 1
ATOM 826 C C . ARG A 1 96 ? 23.267 90.612 132.151 1.00 14.75 96 ARG A C 1
ATOM 827 O O . ARG A 1 96 ? 24.363 90.728 132.700 1.00 17.90 96 ARG A O 1
ATOM 835 N N . TYR A 1 97 ? 22.474 91.636 131.846 1.00 16.27 97 TYR A N 1
ATOM 836 C CA . TYR A 1 97 ? 22.822 93.036 132.109 1.00 17.67 97 TYR A CA 1
ATOM 837 C C . TYR A 1 97 ? 21.710 93.631 132.968 1.00 15.69 97 TYR A C 1
ATOM 838 O O . TYR A 1 97 ? 20.550 93.681 132.545 1.00 18.28 97 TYR A O 1
ATOM 847 N N . ILE A 1 98 ? 22.046 94.046 134.186 1.00 14.77 98 ILE A N 1
ATOM 848 C CA . ILE A 1 98 ? 21.015 94.464 135.138 1.00 16.69 98 ILE A CA 1
ATOM 849 C C . ILE A 1 98 ? 20.609 95.920 134.887 1.00 18.07 98 ILE A C 1
ATOM 850 O O . ILE A 1 98 ? 21.445 96.816 134.985 1.00 19.45 98 ILE A O 1
ATOM 855 N N . LEU A 1 99 ? 19.337 96.138 134.575 1.00 18.52 99 LEU A N 1
ATOM 856 C CA . LEU A 1 99 ? 18.838 97.475 134.235 1.00 20.21 99 LEU A CA 1
ATOM 857 C C . LEU A 1 99 ? 18.242 98.202 135.442 1.00 25.58 99 LEU A C 1
ATOM 858 O O . LEU A 1 99 ? 18.351 99.423 135.558 1.00 22.69 99 LEU A O 1
ATOM 863 N N . GLU A 1 100 ? 17.594 97.445 136.322 1.00 22.93 100 GLU A N 1
ATOM 864 C CA . GLU A 1 100 ? 17.063 97.965 137.586 1.00 22.64 100 GLU A CA 1
ATOM 865 C C . GLU A 1 100 ? 17.106 96.865 138.633 1.00 23.66 100 GLU A C 1
ATOM 866 O O . GLU A 1 100 ? 17.119 95.689 138.282 1.00 21.70 100 GLU A O 1
ATOM 877 N N . GLY A 1 101 ? 17.117 97.228 139.910 1.00 21.67 101 GLY A N 1
ATOM 878 C CA . GLY A 1 101 ? 17.082 96.206 140.950 1.00 22.29 101 GLY A CA 1
ATOM 879 C C . GLY A 1 101 ? 18.393 95.457 141.065 1.00 21.48 101 GLY A C 1
ATOM 880 O O . GLY A 1 101 ? 19.454 96.006 140.790 1.00 21.93 101 GLY A O 1
ATOM 881 N N . SER A 1 102 ? 18.324 94.192 141.476 1.00 20.01 102 SER A N 1
ATOM 882 C CA . SER A 1 102 ? 19.526 93.471 141.861 1.00 19.01 102 SER A CA 1
ATOM 883 C C . SER A 1 102 ? 19.215 92.000 142.080 1.00 18.80 102 SER A C 1
ATOM 884 O O . SER A 1 102 ? 18.052 91.605 142.177 1.00 19.74 102 SER A O 1
ATOM 887 N N . GLY A 1 103 ? 20.264 91.193 142.163 1.00 21.73 103 GLY A N 1
ATOM 888 C CA . GLY A 1 103 ? 20.085 89.781 142.462 1.00 20.26 103 GLY A CA 1
ATOM 889 C C . GLY A 1 103 ? 21.415 89.094 142.658 1.00 19.19 103 GLY A C 1
ATOM 890 O O . GLY A 1 103 ? 22.472 89.721 142.578 1.00 19.38 103 GLY A O 1
ATOM 891 N N . TYR A 1 104 ? 21.362 87.789 142.907 1.00 20.16 104 TYR A N 1
ATOM 892 C CA . TYR A 1 104 ? 22.554 86.989 143.116 1.00 18.81 104 TYR A CA 1
ATOM 893 C C . TYR A 1 104 ? 22.674 85.920 142.045 1.00 17.39 104 TYR A C 1
ATOM 894 O O . TYR A 1 104 ? 21.724 85.173 141.808 1.00 16.86 104 TYR A O 1
ATOM 903 N N . PHE A 1 105 ? 23.842 85.852 141.416 1.00 16.48 105 PHE A N 1
ATOM 904 C CA . PHE A 1 105 ? 24.208 84.709 140.577 1.00 19.44 105 PHE A CA 1
ATOM 905 C C . PHE A 1 105 ? 25.282 83.933 141.329 1.00 17.34 105 PHE A C 1
ATOM 906 O O . PHE A 1 105 ? 26.328 84.491 141.656 1.00 18.81 105 PHE A O 1
ATOM 914 N N . ASP A 1 106 ? 25.020 82.667 141.652 1.00 15.32 106 ASP A N 1
ATOM 915 C CA . ASP A 1 106 ? 26.022 81.850 142.339 1.00 15.63 106 ASP A CA 1
ATOM 916 C C . ASP A 1 106 ? 26.691 80.939 141.318 1.00 14.15 106 ASP A C 1
ATOM 917 O O . ASP A 1 106 ? 26.016 80.397 140.445 1.00 16.40 106 ASP A O 1
ATOM 922 N N . VAL A 1 107 ? 28.003 80.772 141.436 1.00 16.50 107 VAL A N 1
ATOM 923 C CA . VAL A 1 107 ? 28.760 79.873 140.568 1.00 15.69 107 VAL A CA 1
ATOM 924 C C . VAL A 1 107 ? 29.676 78.965 141.390 1.00 16.31 107 VAL A C 1
ATOM 925 O O . VAL A 1 107 ? 30.115 79.330 142.486 1.00 18.07 107 VAL A O 1
ATOM 929 N N . ARG A 1 108 ? 29.964 77.779 140.863 1.00 17.71 108 ARG A N 1
ATOM 930 C CA . ARG A 1 108 ? 30.928 76.881 141.507 1.00 17.73 108 ARG A CA 1
ATOM 931 C C . ARG A 1 108 ? 32.359 77.295 141.168 1.00 19.52 108 ARG A C 1
ATOM 932 O O . ARG A 1 108 ? 32.653 77.603 140.007 1.00 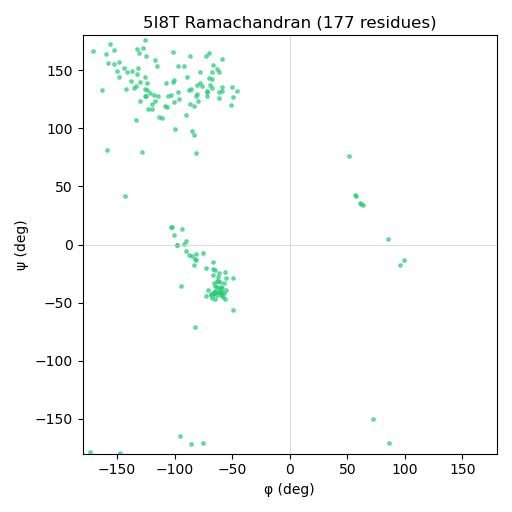19.72 108 ARG A O 1
ATOM 940 N N . ASP A 1 109 ? 33.244 77.284 142.162 1.00 19.69 109 ASP A N 1
ATOM 941 C CA . ASP A 1 109 ? 34.667 77.516 141.881 1.00 18.43 109 ASP A CA 1
ATOM 942 C C . ASP A 1 109 ? 35.346 76.199 141.498 1.00 23.47 109 ASP A C 1
ATOM 943 O O . ASP A 1 109 ? 34.675 75.192 141.296 1.00 22.61 109 ASP A O 1
ATOM 948 N N . LYS A 1 110 ? 36.671 76.205 141.385 1.00 21.84 110 LYS A N 1
ATOM 949 C CA . LYS A 1 110 ? 37.377 75.031 140.886 1.00 24.78 110 LYS A CA 1
ATOM 950 C C . LYS A 1 110 ? 37.289 73.829 141.821 1.00 23.98 110 LYS A C 1
ATOM 951 O O . LYS A 1 110 ? 37.462 72.686 141.385 1.00 27.61 110 LYS A O 1
ATOM 957 N N . GLU A 1 111 ? 36.992 74.088 143.093 1.00 22.91 111 GLU A N 1
ATOM 958 C CA . GLU A 1 111 ? 36.816 73.027 144.085 1.00 23.97 111 GLU A CA 1
ATOM 959 C C . GLU A 1 111 ? 35.340 72.760 144.375 1.00 23.82 111 GLU A C 1
ATOM 960 O O . GLU A 1 111 ? 34.998 72.116 145.373 1.00 22.69 111 GLU A O 1
ATOM 963 N N . ASP A 1 112 ? 34.473 73.263 143.498 1.00 21.78 112 ASP A N 1
ATOM 964 C CA . ASP A 1 112 ? 33.029 73.095 143.631 1.00 21.76 112 ASP A CA 1
ATOM 965 C C . ASP A 1 112 ? 32.486 73.708 144.910 1.00 20.60 112 ASP A C 1
ATOM 966 O O . ASP A 1 112 ? 31.553 73.175 145.519 1.00 22.99 112 ASP A O 1
ATOM 971 N N . LYS A 1 113 ? 33.067 74.838 145.311 1.00 20.44 113 LYS A N 1
ATOM 972 C CA . LYS A 1 113 ? 32.524 75.638 146.400 1.00 20.53 113 LYS A CA 1
ATOM 973 C C . LYS A 1 113 ? 31.749 76.815 145.820 1.00 19.56 113 LYS A C 1
ATOM 974 O O . LYS A 1 113 ? 32.163 77.398 144.825 1.00 20.12 113 LYS A O 1
ATOM 978 N N . TRP A 1 114 ? 30.625 77.159 146.437 1.00 17.88 114 TRP A N 1
ATOM 979 C CA . TRP A 1 114 ? 29.794 78.250 145.929 1.00 17.81 114 TRP A CA 1
ATOM 980 C C . TRP A 1 114 ? 30.390 79.640 146.131 1.00 23.64 114 TRP A C 1
ATOM 981 O O . TRP A 1 114 ? 30.799 79.998 147.233 1.00 21.66 114 TRP A O 1
ATOM 992 N N . ILE A 1 115 ? 30.389 80.419 145.059 1.00 18.06 115 ILE A N 1
ATOM 993 C CA . ILE A 1 115 ? 30.696 81.843 145.106 1.00 18.25 115 ILE A CA 1
ATOM 994 C C . ILE A 1 115 ? 29.442 82.610 144.731 1.00 17.74 115 ILE A C 1
ATOM 995 O O . ILE A 1 115 ? 28.809 82.305 143.707 1.00 18.93 115 ILE A O 1
ATOM 1000 N N . ARG A 1 116 ? 29.058 83.567 145.573 1.00 18.25 116 ARG A N 1
ATOM 1001 C CA . ARG A 1 116 ? 27.904 84.416 145.317 1.00 20.04 116 ARG A CA 1
ATOM 1002 C C . ARG A 1 116 ? 28.337 85.739 144.682 1.00 22.36 116 ARG A C 1
ATOM 1003 O O . ARG A 1 116 ? 29.198 86.442 145.224 1.00 20.44 116 ARG A O 1
ATOM 1011 N N . ILE A 1 117 ? 27.748 86.055 143.533 1.00 19.52 117 ILE A N 1
ATOM 1012 C CA . ILE A 1 117 ? 28.018 87.311 142.835 1.00 18.97 117 ILE A CA 1
ATOM 1013 C C . ILE A 1 117 ? 26.837 88.258 142.981 1.00 19.10 117 ILE A C 1
ATOM 1014 O O . ILE A 1 117 ? 25.739 87.952 142.527 1.00 19.25 117 ILE A O 1
ATOM 1019 N N . SER A 1 118 ? 27.062 89.417 143.596 1.00 20.66 118 SER A N 1
ATOM 1020 C CA . SER A 1 118 ? 25.981 90.381 143.782 1.00 18.79 118 SER A CA 1
ATOM 1021 C C . SER A 1 118 ? 25.924 91.328 142.597 1.00 26.61 118 SER A C 1
ATOM 1022 O O . SER A 1 118 ? 26.821 92.148 142.416 1.00 27.96 118 SER A O 1
ATOM 1025 N N . MET A 1 119 ? 24.867 91.212 141.800 1.00 19.45 119 MET A N 1
ATOM 1026 C CA . MET A 1 119 ? 24.707 92.020 140.592 1.00 21.40 119 MET A CA 1
ATOM 1027 C C . MET A 1 119 ? 23.704 93.134 140.827 1.00 22.75 119 MET A C 1
ATOM 1028 O O . MET A 1 119 ? 22.590 92.885 141.287 1.00 22.73 119 MET A O 1
ATOM 1033 N N . GLU A 1 120 ? 24.105 94.360 140.507 1.00 21.92 120 GLU A N 1
ATOM 1034 C CA . GLU A 1 120 ? 23.233 95.514 140.684 1.00 23.79 120 GLU A CA 1
ATOM 1035 C C . GLU A 1 120 ? 23.087 96.295 139.383 1.00 23.26 120 GLU A C 1
ATOM 1036 O O . GLU A 1 120 ? 23.724 95.975 138.381 1.00 19.87 120 GLU A O 1
ATOM 1042 N N . LYS A 1 121 ? 22.246 97.319 139.411 1.00 22.40 121 LYS A N 1
ATOM 1043 C CA . LYS A 1 121 ? 22.019 98.148 138.235 1.00 19.27 121 LYS A CA 1
ATOM 1044 C C . LYS A 1 121 ? 23.344 98.576 137.624 1.00 19.49 121 LYS A C 1
ATOM 1045 O O . LYS A 1 121 ? 24.221 99.087 138.319 1.00 21.33 121 LYS A O 1
ATOM 1051 N N . GLY A 1 122 ? 23.502 98.330 136.326 1.00 20.23 122 GLY A N 1
ATOM 1052 C CA . GLY A 1 122 ? 24.710 98.726 135.615 1.00 20.71 122 GLY A CA 1
ATOM 1053 C C . GLY A 1 122 ? 25.707 97.598 135.420 1.00 21.71 122 GLY A C 1
ATOM 1054 O O . GLY A 1 122 ? 26.651 97.717 134.633 1.00 21.09 122 GLY A O 1
ATOM 1055 N N . ASP A 1 123 ? 25.502 96.495 136.138 1.00 19.37 123 ASP A N 1
ATOM 1056 C CA . ASP A 1 123 ? 26.413 95.358 136.064 1.00 16.55 123 ASP A CA 1
ATOM 1057 C C . ASP A 1 123 ? 26.025 94.401 134.932 1.00 15.99 123 ASP A C 1
ATOM 1058 O O . ASP A 1 123 ? 24.861 94.038 134.786 1.00 16.26 123 ASP A O 1
ATOM 1063 N N . MET A 1 124 ? 27.014 93.994 134.146 1.00 18.16 124 MET A N 1
ATOM 1064 C CA . MET A 1 124 ? 26.790 93.031 133.073 1.00 19.46 124 MET A CA 1
ATOM 1065 C C . MET A 1 124 ? 27.750 91.860 133.244 1.00 16.98 124 MET A C 1
ATOM 1066 O O . MET A 1 124 ? 28.942 92.051 133.474 1.00 19.10 124 MET A O 1
ATOM 1071 N N . ILE A 1 125 ? 27.234 90.644 133.118 1.00 16.91 125 ILE A N 1
ATOM 1072 C CA . ILE A 1 125 ? 28.044 89.468 133.373 1.00 18.17 125 ILE A CA 1
ATOM 1073 C C . ILE A 1 125 ? 27.796 88.412 132.305 1.00 14.42 125 ILE A C 1
ATOM 1074 O O . ILE A 1 125 ? 26.694 88.324 131.749 1.00 15.65 125 ILE A O 1
ATOM 1079 N N . THR A 1 126 ? 28.819 87.619 132.004 1.00 17.78 126 THR A N 1
ATOM 1080 C CA . THR A 1 126 ? 28.601 86.410 131.223 1.00 17.62 126 THR A CA 1
ATOM 1081 C C . THR A 1 126 ? 29.165 85.210 131.964 1.00 17.01 126 THR A C 1
ATOM 1082 O O . THR A 1 126 ? 30.316 85.212 132.427 1.00 16.82 126 THR A O 1
ATOM 1086 N N . LEU A 1 127 ? 28.305 84.204 132.109 1.00 15.97 127 LEU A N 1
ATOM 1087 C CA . LEU A 1 127 ? 28.664 82.918 132.682 1.00 18.08 127 LEU A CA 1
ATOM 1088 C C . LEU A 1 127 ? 28.864 81.946 131.529 1.00 16.63 127 LEU A C 1
ATOM 1089 O O . LEU A 1 127 ? 27.968 81.755 130.707 1.00 17.80 127 LEU A O 1
ATOM 1094 N N . PRO A 1 128 ? 30.050 81.344 131.455 1.00 16.18 128 PRO A N 1
ATOM 1095 C CA . PRO A 1 128 ? 30.403 80.521 130.286 1.00 19.40 128 PRO A CA 1
ATOM 1096 C C . PRO A 1 128 ? 29.570 79.247 130.178 1.00 18.68 128 PRO A C 1
ATOM 1097 O O . PRO A 1 128 ? 29.156 78.695 131.200 1.00 17.93 128 PRO A O 1
ATOM 1101 N N . ALA A 1 129 ? 29.314 78.793 128.954 1.00 17.19 129 ALA A N 1
ATOM 1102 C CA . ALA A 1 129 ? 28.634 77.509 128.753 1.00 16.93 129 ALA A CA 1
ATOM 1103 C C . ALA A 1 129 ? 29.322 76.430 129.573 1.00 18.01 129 ALA A C 1
ATOM 1104 O O . ALA A 1 129 ? 30.544 76.359 129.605 1.00 18.85 129 ALA A O 1
ATOM 1106 N N . GLY A 1 130 ? 28.538 75.593 130.249 1.00 19.27 130 GLY A N 1
ATOM 1107 C CA . GLY A 1 130 ? 29.124 74.527 131.039 1.00 20.61 130 GLY A CA 1
ATOM 1108 C C . GLY A 1 130 ? 29.316 74.814 132.518 1.00 19.55 130 GLY A C 1
ATOM 1109 O O . GLY A 1 130 ? 29.497 73.875 133.303 1.00 20.42 130 GLY A O 1
ATOM 1110 N N . ILE A 1 131 ? 29.287 76.089 132.920 1.00 17.59 131 ILE A N 1
ATOM 1111 C CA . ILE A 1 131 ? 29.484 76.408 134.334 1.00 15.26 131 ILE A CA 1
ATOM 1112 C C . ILE A 1 131 ? 28.218 76.089 135.125 1.00 16.78 131 ILE A C 1
ATOM 1113 O O . ILE A 1 131 ? 27.120 76.374 134.676 1.00 17.01 131 ILE A O 1
ATOM 1118 N N . TYR A 1 132 ? 28.377 75.467 136.291 1.00 17.09 132 TYR A N 1
ATOM 1119 C CA . TYR A 1 132 ? 27.243 75.223 137.170 1.00 17.08 132 TYR A CA 1
ATOM 1120 C C . TYR A 1 132 ? 26.927 76.495 137.947 1.00 16.02 132 TYR A C 1
ATOM 1121 O O . TYR A 1 132 ? 27.822 77.112 138.538 1.00 16.84 132 TYR A O 1
ATOM 1130 N N . HIS A 1 133 ? 25.656 76.897 137.935 1.00 16.38 133 HIS A N 1
ATOM 1131 C CA . HIS A 1 133 ? 25.265 78.195 138.483 1.00 15.07 133 HIS A CA 1
ATOM 1132 C C . HIS A 1 133 ? 23.786 78.167 138.889 1.00 16.10 133 HIS A C 1
ATOM 1133 O O . HIS A 1 133 ? 23.070 77.195 138.616 1.00 15.34 133 HIS A O 1
ATOM 1140 N N . ARG A 1 134 ? 23.343 79.238 139.544 1.00 15.15 134 ARG A N 1
ATOM 1141 C CA . ARG A 1 134 ? 21.944 79.402 139.909 1.00 15.78 134 ARG A CA 1
ATOM 1142 C C . ARG A 1 134 ? 21.694 80.886 140.153 1.00 16.07 134 ARG A C 1
ATOM 1143 O O . ARG A 1 134 ? 22.645 81.663 140.304 1.00 15.93 134 ARG A O 1
ATOM 1151 N N . PHE A 1 135 ? 20.422 81.277 140.169 1.00 16.43 135 PHE A N 1
ATOM 1152 C CA . PHE A 1 135 ? 20.059 82.677 140.384 1.00 16.93 135 PHE A CA 1
ATOM 1153 C C . PHE A 1 135 ? 19.006 82.809 141.464 1.00 14.88 135 PHE A C 1
ATOM 1154 O O . PHE A 1 135 ? 18.079 82.014 141.511 1.00 17.52 135 PHE A O 1
ATOM 1162 N N . THR A 1 136 ? 19.143 83.828 142.311 1.00 16.78 136 THR A N 1
ATOM 1163 C CA . THR A 1 136 ? 18.036 84.212 143.174 1.00 18.60 136 THR A CA 1
ATOM 1164 C C . THR A 1 136 ? 17.954 85.727 143.304 1.00 18.64 136 THR A C 1
ATOM 1165 O O . THR A 1 136 ? 18.964 86.424 143.264 1.00 20.37 136 THR A O 1
ATOM 1169 N N . LEU A 1 137 ? 16.740 86.237 143.462 1.00 19.19 137 LEU A N 1
ATOM 1170 C CA . LEU A 1 137 ? 16.597 87.617 143.914 1.00 18.61 137 LEU A CA 1
ATOM 1171 C C . LEU A 1 137 ? 17.275 87.765 145.274 1.00 23.46 137 LEU A C 1
ATOM 1172 O O . LEU A 1 137 ? 17.501 86.770 145.974 1.00 24.42 137 LEU A O 1
ATOM 1177 N N . ASP A 1 138 ? 17.614 88.994 145.652 1.00 22.64 138 ASP A N 1
ATOM 1178 C CA . ASP A 1 138 ? 18.037 89.250 147.025 1.00 20.96 138 ASP A CA 1
ATOM 1179 C C . ASP A 1 138 ? 16.820 89.735 147.825 1.00 23.28 138 ASP A C 1
ATOM 1180 O O . ASP A 1 138 ? 15.677 89.574 147.389 1.00 26.30 138 ASP A O 1
ATOM 1185 N N . GLU A 1 139 ? 17.055 90.313 148.994 1.00 27.18 139 GLU A N 1
ATOM 1186 C CA . GLU A 1 139 ? 15.937 90.598 149.887 1.00 30.96 139 GLU A CA 1
ATOM 1187 C C . GLU A 1 139 ? 15.125 91.802 149.428 1.00 35.16 139 GLU A C 1
ATOM 1188 O O . GLU A 1 139 ? 14.059 92.081 149.971 1.00 33.52 139 GLU A O 1
ATOM 1194 N N . LYS A 1 140 ? 15.608 92.496 148.402 1.00 28.11 140 LYS A N 1
ATOM 1195 C CA . LYS A 1 140 ? 14.822 93.569 147.805 1.00 25.63 140 LYS A CA 1
ATOM 1196 C C . LYS A 1 140 ? 13.799 93.028 146.810 1.00 28.45 140 LYS A C 1
ATOM 1197 O O . LYS A 1 140 ? 12.909 93.753 146.373 1.00 27.39 140 LYS A O 1
ATOM 1202 N N . ASN A 1 141 ? 13.941 91.756 146.441 1.00 25.21 141 ASN A N 1
ATOM 1203 C CA . ASN A 1 141 ? 12.919 91.041 145.682 1.00 23.88 141 ASN A CA 1
ATOM 1204 C C . ASN A 1 141 ? 12.502 91.666 144.360 1.00 24.90 141 ASN A C 1
ATOM 1205 O O . ASN A 1 141 ? 11.316 91.693 144.012 1.00 26.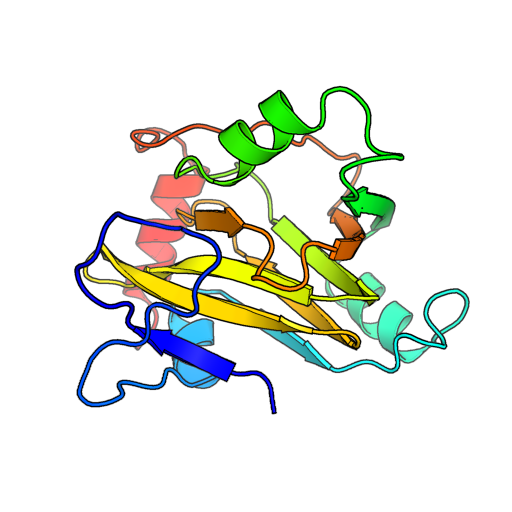33 141 ASN A O 1
ATOM 1210 N N . TYR A 1 142 ? 13.478 92.141 143.599 1.00 23.47 142 TYR A N 1
ATOM 1211 C CA . TYR A 1 142 ? 13.159 92.741 142.319 1.00 25.56 142 TYR A CA 1
ATOM 1212 C C . TYR A 1 142 ? 14.386 92.855 141.428 1.00 18.57 142 TYR A C 1
ATOM 1213 O O . TYR A 1 142 ? 15.445 93.300 141.872 1.00 21.89 142 TYR A O 1
ATOM 1222 N N . VAL A 1 143 ? 14.231 92.451 140.174 1.00 23.88 143 VAL A N 1
ATOM 1223 C CA . VAL A 1 143 ? 15.266 92.724 139.181 1.00 21.89 143 VAL A CA 1
ATOM 1224 C C . VAL A 1 143 ? 14.646 92.904 137.804 1.00 19.82 143 VAL A C 1
ATOM 1225 O O . VAL A 1 143 ? 13.644 92.263 137.466 1.00 22.56 143 VAL A O 1
ATOM 1229 N N . LYS A 1 144 ? 15.227 93.818 137.025 1.00 19.63 144 LYS A N 1
ATOM 1230 C CA . LYS A 1 144 ? 14.908 93.978 135.610 1.00 21.05 144 LYS A CA 1
ATOM 1231 C C . LYS A 1 144 ? 16.220 93.733 134.882 1.00 20.45 144 LYS A C 1
ATOM 1232 O O . LYS A 1 144 ? 17.211 94.406 135.159 1.00 19.56 144 LYS A O 1
ATOM 1238 N N . ALA A 1 145 ? 16.241 92.744 133.995 1.00 20.26 145 ALA A N 1
ATOM 1239 C CA . ALA A 1 145 ? 17.496 92.345 133.378 1.00 23.74 145 ALA A CA 1
ATOM 1240 C C . ALA A 1 145 ? 17.362 92.183 131.879 1.00 25.04 145 ALA A C 1
ATOM 1241 O O . ALA A 1 145 ? 16.393 91.608 131.382 1.00 26.29 145 ALA A O 1
ATOM 1243 N N . MET A 1 146 ? 18.353 92.692 131.161 1.00 19.83 146 MET A N 1
ATOM 1244 C CA . MET A 1 146 ? 18.472 92.391 129.748 1.00 18.31 146 MET A CA 1
ATOM 1245 C C . MET A 1 146 ? 19.142 91.032 129.601 1.00 18.53 146 MET A C 1
ATOM 1246 O O . MET A 1 146 ? 20.195 90.804 130.193 1.00 18.18 146 MET A O 1
ATOM 1251 N N . ARG A 1 147 ? 18.526 90.126 128.844 1.00 17.91 147 ARG A N 1
ATOM 1252 C CA . ARG A 1 147 ? 19.179 88.875 128.470 1.00 17.27 147 ARG A CA 1
ATOM 1253 C C . ARG A 1 147 ? 19.778 89.026 127.085 1.00 18.30 147 ARG A C 1
ATOM 1254 O O . ARG A 1 147 ? 19.117 89.512 126.169 1.00 20.73 147 ARG A O 1
ATOM 1262 N N . LEU A 1 148 ? 21.035 88.632 126.939 1.00 17.35 148 LEU A N 1
ATOM 1263 C CA . LEU A 1 148 ? 21.668 88.668 125.625 1.00 16.04 148 LEU A CA 1
ATOM 1264 C C . LEU A 1 148 ? 22.028 87.248 125.202 1.00 20.91 148 LEU A C 1
ATOM 1265 O O . LEU A 1 148 ? 22.145 86.342 126.036 1.00 20.24 148 LEU A O 1
ATOM 1270 N N . PHE A 1 149 ? 22.194 87.044 123.902 1.00 18.05 149 PHE A N 1
ATOM 1271 C CA . PHE A 1 149 ? 22.498 85.712 123.411 1.00 19.69 149 PHE A CA 1
ATOM 1272 C C . PHE A 1 149 ? 23.333 85.783 122.134 1.00 21.41 149 PHE A C 1
ATOM 1273 O O . PHE A 1 149 ? 23.218 86.733 121.358 1.00 20.52 149 PHE A O 1
ATOM 1281 N N . VAL A 1 150 ? 24.178 84.780 121.940 1.00 19.02 150 VAL A N 1
ATOM 1282 C CA . VAL A 1 150 ? 24.896 84.622 120.676 1.00 20.29 150 VAL A CA 1
ATOM 1283 C C . VAL A 1 150 ? 23.955 83.894 119.724 1.00 24.97 150 VAL A C 1
ATOM 1284 O O . VAL A 1 150 ? 23.852 82.668 119.755 1.00 26.23 150 VAL A O 1
ATOM 1288 N N . GLY A 1 151 ? 23.232 84.667 118.920 1.00 23.77 151 GLY A N 1
ATOM 1289 C CA . GLY A 1 151 ? 22.242 84.130 117.999 1.00 28.89 151 GLY A CA 1
ATOM 1290 C C . GLY A 1 151 ? 20.879 83.936 118.643 1.00 29.26 151 GLY A C 1
ATOM 1291 O O . GLY A 1 151 ? 20.641 84.385 119.761 1.00 26.83 151 GLY A O 1
ATOM 1292 N N . GLU A 1 152 ? 19.972 83.278 117.928 1.00 29.12 152 GLU A N 1
ATOM 1293 C CA . GLU A 1 152 ? 18.653 82.967 118.468 1.00 30.44 152 GLU A CA 1
ATOM 1294 C C . GLU A 1 152 ? 18.783 82.133 119.737 1.00 25.10 152 GLU A C 1
ATOM 1295 O O . GLU A 1 152 ? 19.509 81.137 119.761 1.00 27.26 152 GLU A O 1
ATOM 1301 N N . PRO A 1 153 ? 18.063 82.531 120.793 1.00 26.15 153 PRO A N 1
ATOM 1302 C CA . PRO A 1 153 ? 18.259 81.942 122.118 1.00 25.53 153 PRO A CA 1
ATOM 1303 C C . PRO A 1 153 ? 17.630 80.571 122.322 1.00 25.13 153 PRO A C 1
ATOM 1304 O O . PRO A 1 153 ? 16.597 80.231 121.740 1.00 28.02 153 PRO A O 1
ATOM 1308 N N . VAL A 1 154 ? 18.291 79.794 123.166 1.00 27.17 154 VAL A N 1
ATOM 1309 C CA . VAL A 1 154 ? 17.732 78.590 123.762 1.00 30.35 154 VAL A CA 1
ATOM 1310 C C . VAL A 1 154 ? 17.997 78.717 125.257 1.00 26.60 154 VAL A C 1
ATOM 1311 O O . VAL A 1 154 ? 19.152 78.875 125.652 1.00 26.36 154 VAL A O 1
ATOM 1315 N N . TRP A 1 155 ? 16.953 78.659 126.087 1.00 23.64 155 TRP A N 1
ATOM 1316 C CA . TRP A 1 155 ? 17.134 78.945 127.512 1.00 24.38 155 TRP A CA 1
ATOM 1317 C C . TRP A 1 155 ? 17.284 77.694 128.370 1.00 25.55 155 TRP A C 1
ATOM 1318 O O . TRP A 1 155 ? 17.458 77.787 129.590 1.00 24.69 155 TRP A O 1
ATOM 1329 N N . THR A 1 156 ? 17.230 76.534 127.730 1.00 23.60 156 THR A N 1
ATOM 1330 C CA . THR A 1 156 ? 17.153 75.259 128.446 1.00 21.36 156 THR A CA 1
ATOM 1331 C C . THR A 1 156 ? 18.202 75.067 129.526 1.00 18.37 156 THR A C 1
ATOM 1332 O O . THR A 1 156 ? 19.398 75.080 129.249 1.00 20.69 156 THR A O 1
ATOM 1336 N N . PRO A 1 157 ? 17.752 74.875 130.772 1.00 19.19 157 PRO A N 1
ATOM 1337 C CA . PRO A 1 157 ? 18.701 74.505 131.817 1.00 17.75 157 PRO A CA 1
ATOM 1338 C C . PRO A 1 157 ? 18.849 72.998 131.888 1.00 19.07 157 PRO A C 1
ATOM 1339 O O . PRO A 1 157 ? 17.860 72.285 131.683 1.00 19.46 157 PRO A O 1
ATOM 1343 N N . TYR A 1 158 ? 20.055 72.525 132.173 1.00 17.28 158 TYR A N 1
ATOM 1344 C CA . TYR A 1 158 ? 20.237 71.127 132.540 1.00 19.24 158 TYR A CA 1
ATOM 1345 C C . TYR A 1 158 ? 20.685 71.082 133.989 1.00 16.80 158 TYR A C 1
ATOM 1346 O O . TYR A 1 158 ? 21.800 71.498 134.320 1.00 18.45 158 TYR A O 1
ATOM 1355 N N . ASN A 1 159 ? 19.790 70.615 134.860 1.00 17.27 159 ASN A N 1
ATOM 1356 C CA . ASN A 1 159 ? 20.069 70.593 136.289 1.00 17.22 159 ASN A CA 1
ATOM 1357 C C . ASN 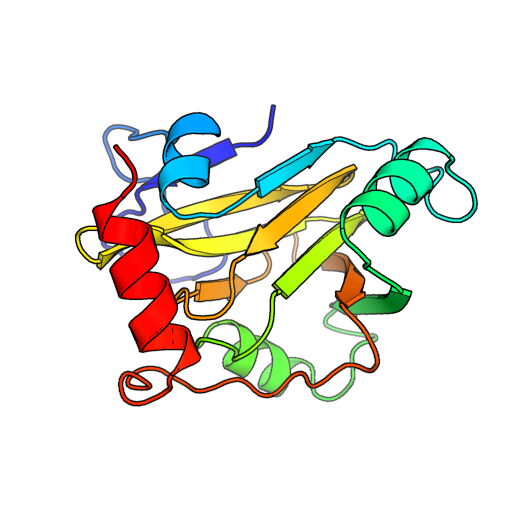A 1 159 ? 21.138 69.572 136.635 1.00 21.27 159 ASN A C 1
ATOM 1358 O O . ASN A 1 159 ? 21.140 68.460 136.114 1.00 20.51 159 ASN A O 1
ATOM 1363 N N . ARG A 1 160 ? 22.060 69.964 137.503 1.00 17.71 160 ARG A N 1
ATOM 1364 C CA . ARG A 1 160 ? 23.141 69.070 137.897 1.00 17.70 160 ARG A CA 1
ATOM 1365 C C . ARG A 1 160 ? 22.571 67.792 138.527 1.00 19.43 160 ARG A C 1
ATOM 1366 O O . ARG A 1 160 ? 21.665 67.860 139.349 1.00 20.27 160 ARG A O 1
ATOM 1374 N N . PRO A 1 161 ? 23.101 66.618 138.143 1.00 20.59 161 PRO A N 1
ATOM 1375 C CA . PRO A 1 161 ? 24.235 66.383 137.239 1.00 17.67 161 PRO A CA 1
ATOM 1376 C C . PRO A 1 161 ? 23.890 66.536 135.760 1.00 18.59 161 PRO A C 1
ATOM 1377 O O . PRO A 1 161 ? 22.850 66.069 135.295 1.00 19.46 161 PRO A O 1
ATOM 1381 N N . ALA A 1 162 ? 24.805 67.163 135.029 1.00 19.32 162 ALA A N 1
ATOM 1382 C CA . ALA A 1 162 ? 24.697 67.349 133.590 1.00 19.93 162 ALA A CA 1
ATOM 1383 C C . ALA A 1 162 ? 26.093 67.218 132.986 1.00 21.75 162 ALA A C 1
ATOM 1384 O O . ALA A 1 162 ? 26.487 67.977 132.096 1.00 20.36 162 ALA A O 1
ATOM 1386 N N . ASP A 1 163 ? 26.842 66.239 133.473 1.00 19.30 163 ASP A N 1
ATOM 1387 C CA . ASP A 1 163 ? 28.269 66.190 133.196 1.00 19.80 163 ASP A CA 1
ATOM 1388 C C . ASP A 1 163 ? 28.634 65.601 131.848 1.00 21.16 163 ASP A C 1
ATOM 1389 O O . ASP A 1 163 ? 29.787 65.675 131.441 1.00 24.36 163 ASP A O 1
ATOM 1394 N N . HIS A 1 164 ? 27.661 65.044 131.140 1.00 23.89 164 HIS A N 1
ATOM 1395 C CA . HIS A 1 164 ? 27.976 64.343 129.900 1.00 24.67 164 HIS A CA 1
ATOM 1396 C C . HIS A 1 164 ? 28.103 65.272 128.690 1.00 26.58 164 HIS A C 1
ATOM 1397 O O . HIS A 1 164 ? 28.678 64.892 127.671 1.00 25.54 164 HIS A O 1
ATOM 1404 N N . PHE A 1 165 ? 27.584 66.493 128.799 1.00 21.16 165 PHE A N 1
ATOM 1405 C CA . PHE A 1 165 ? 27.515 67.392 127.649 1.00 23.22 165 PHE A CA 1
ATOM 1406 C C . PHE A 1 165 ? 28.888 67.855 127.175 1.00 22.09 165 PHE A C 1
ATOM 1407 O O . PHE A 1 165 ? 29.779 68.107 127.984 1.00 23.10 165 PHE A O 1
ATOM 1415 N N . ASP A 1 166 ? 29.050 67.976 125.859 1.00 25.07 166 ASP A N 1
ATOM 1416 C CA . ASP A 1 166 ? 30.306 68.478 125.307 1.00 25.17 166 ASP A CA 1
ATOM 1417 C C . ASP A 1 166 ? 30.657 69.846 125.901 1.00 25.09 166 ASP A C 1
ATOM 1418 O O . ASP A 1 166 ? 31.822 70.125 126.184 1.00 26.38 166 ASP A O 1
ATOM 1427 N N . ALA A 1 167 ? 29.647 70.694 126.083 1.00 23.57 167 ALA A N 1
ATOM 1428 C CA . ALA A 1 167 ? 29.885 72.024 126.643 1.00 22.84 167 ALA A CA 1
ATOM 1429 C C . ALA A 1 167 ? 30.514 71.943 128.029 1.00 22.22 167 ALA A C 1
ATOM 1430 O O . ALA A 1 167 ? 31.364 72.763 128.366 1.00 22.23 167 ALA A O 1
ATOM 1432 N N . ARG A 1 168 ? 30.110 70.957 128.830 1.00 19.94 168 ARG A N 1
ATOM 1433 C CA . ARG A 1 168 ? 30.687 70.787 130.161 1.00 20.06 168 ARG A CA 1
ATOM 1434 C C . ARG A 1 168 ? 32.113 70.242 130.062 1.00 22.42 168 ARG A C 1
ATOM 1435 O O . ARG A 1 168 ? 33.015 70.701 130.760 1.00 22.52 168 ARG A O 1
ATOM 1443 N N . VAL A 1 169 ? 32.306 69.251 129.197 1.00 23.90 169 VAL A N 1
ATOM 1444 C CA . VAL A 1 169 ? 33.644 68.704 128.960 1.00 23.92 169 VAL A CA 1
ATOM 1445 C C . VAL A 1 169 ? 34.627 69.802 128.529 1.00 23.25 169 VAL A C 1
ATOM 1446 O O . VAL A 1 169 ? 35.736 69.905 129.066 1.00 27.84 169 VAL A O 1
ATOM 1450 N N . GLN A 1 170 ? 34.207 70.631 127.578 1.00 25.96 170 GLN A N 1
ATOM 1451 C CA . GLN A 1 170 ? 35.060 71.714 127.084 1.00 27.30 170 GLN A CA 1
ATOM 1452 C C . GLN A 1 170 ? 35.343 72.732 128.174 1.00 28.52 170 GLN A C 1
ATOM 1453 O O . GLN A 1 170 ? 36.467 73.214 128.301 1.00 25.20 170 GLN A O 1
ATOM 1464 N N . TYR A 1 171 ? 34.321 73.064 128.962 1.00 24.40 171 TYR A N 1
ATOM 1465 C CA . TYR A 1 171 ? 34.515 73.990 130.075 1.00 22.67 171 TYR A CA 1
ATOM 1466 C C . TYR A 1 171 ? 35.517 73.448 131.106 1.00 23.16 171 TYR A C 1
ATOM 1467 O O . TYR A 1 171 ? 36.349 74.191 131.615 1.00 24.98 171 TYR A O 1
ATOM 1476 N N . MET A 1 172 ? 35.443 72.154 131.415 1.00 22.43 172 MET A N 1
ATOM 1477 C CA . MET A 1 172 ? 36.393 71.547 132.346 1.00 25.74 172 MET A CA 1
ATOM 1478 C C . MET A 1 172 ? 37.813 71.654 131.796 1.00 27.89 172 MET A C 1
ATOM 1479 O O . MET A 1 172 ? 38.769 71.879 132.540 1.00 28.43 172 MET A O 1
ATOM 1484 N N . SER A 1 173 ? 37.931 71.503 130.485 1.00 28.20 173 SER A N 1
ATOM 1485 C CA . SER A 1 173 ? 39.220 71.612 129.813 1.00 33.46 173 SER A CA 1
ATOM 1486 C C . SER A 1 173 ? 39.745 73.047 129.889 1.00 31.48 173 SER A C 1
ATOM 1487 O O . SER A 1 173 ? 40.930 73.272 130.132 1.00 32.94 173 SER A O 1
ATOM 1490 N N . PHE A 1 174 ? 38.855 74.020 129.699 1.00 29.60 174 PHE A N 1
ATOM 1491 C CA . PHE A 1 174 ? 39.208 75.424 129.880 1.00 28.01 174 PHE A CA 1
ATOM 1492 C C . PHE A 1 174 ? 39.738 75.695 131.281 1.00 30.19 174 PHE A C 1
ATOM 1493 O O . PHE A 1 174 ? 40.694 76.446 131.453 1.00 28.18 174 PHE A O 1
ATOM 1501 N N . LEU A 1 175 ? 39.109 75.097 132.288 1.00 25.21 175 LEU A N 1
ATOM 1502 C CA . LEU A 1 175 ? 39.517 75.340 133.669 1.00 27.30 175 LEU A CA 1
ATOM 1503 C C . LEU A 1 175 ? 40.953 74.883 133.945 1.00 33.21 175 LEU A C 1
ATOM 1504 O O . LEU A 1 175 ? 41.641 75.466 134.784 1.00 31.27 175 LEU A O 1
ATOM 1509 N N . GLU A 1 176 ? 41.400 73.839 133.256 1.00 34.41 176 GLU A N 1
ATOM 1510 C CA . GLU A 1 176 ? 42.776 73.377 133.452 1.00 39.80 176 GLU A CA 1
ATOM 1511 C C . GLU A 1 176 ? 43.780 74.454 133.045 1.00 41.28 176 GLU A C 1
ATOM 1512 O O . GLU A 1 176 ? 44.890 74.515 133.578 1.00 43.00 176 GLU A O 1
ATOM 1523 N N . GLY A 1 177 ? 43.379 75.314 132.111 1.00 40.46 177 GLY A N 1
ATOM 1524 C CA . GLY A 1 177 ? 44.282 76.301 131.544 1.00 41.68 177 GLY A CA 1
ATOM 1525 C C . GLY A 1 177 ? 44.412 77.632 132.268 1.00 44.04 177 GLY A C 1
ATOM 1526 O O . GLY A 1 177 ? 45.275 78.440 131.920 1.00 42.06 177 GLY A O 1
ATOM 1527 N N . THR A 1 178 ? 43.563 77.880 133.262 1.00 39.02 178 THR A N 1
ATOM 1528 C CA . THR A 1 178 ? 43.622 79.139 134.001 1.00 36.63 178 THR A CA 1
ATOM 1529 C C . THR A 1 178 ? 44.312 78.952 135.344 1.00 42.09 178 THR A C 1
ATOM 1530 O O . THR A 1 178 ? 44.501 77.822 135.803 1.00 42.59 178 THR A O 1
ATOM 1534 N N . ALA A 1 179 ? 44.678 80.069 135.967 1.00 42.39 179 ALA A N 1
ATOM 1535 C CA . ALA A 1 179 ? 45.372 80.059 137.251 1.00 49.81 179 ALA A CA 1
ATOM 1536 C C . ALA A 1 179 ? 44.585 79.303 138.324 1.00 53.28 179 ALA A C 1
ATOM 1537 O O . ALA A 1 179 ? 43.545 79.765 138.800 1.00 52.27 179 ALA A O 1
#

GO terms:
  GO:0010308 acireductone dioxygenase (Ni2+-requiring) activity (F, IDA)
  GO:0010309 acireductone dioxygenase [iron(II)-requiring] activity (F, IDA)

Radius of gyration: 15.67 Å; Cα contacts (8 Å, |Δi|>4): 361; chains: 1; bounding box: 42×40×40 Å

Foldseek 3Di:
DWWKWFADDDPPDPQAPRAHPPTGTDDQQQVVLLVKHKDFAQLVCVVPDVVVVVVCVVPQLVDKDKDKQAPPPDPPNVVVQVVQAFWWFAQFKWKKAWNAAWWWKWWAHPVGTIMITIDHHRMIMIRGGQTTIGIHHHPVRITMIMTTGNPDDDPDTGGPPPCPDPSNVVSNVSSVPGD